Protein AF-0000000078787378 (afdb_homodimer)

Radius of gyration: 21.96 Å; Cα contacts (8 Å, |Δi|>4): 644; chains: 2; bounding box: 44×69×49 Å

Sequence (366 aa):
MNVSLLMKDSSYGDCQKETMLDFILSWTLRRASSAYANEKTILYNYCREILFRLLDIKEYDNIEVCSVETWKQWEHIDLHTNIKLSINGKPEWHAILIENKIYTPTHDDQLKRYRQIFDEAYKDGNFCLHYVLITCHESPSEQLRHDCSENGFICFPILDLFPNDRGKDSESDIFNEFWLREWMNVSLLMKDSSYGDCQKETMLDFILSWTLRRASSAYANEKTILYNYCREILFRLLDIKEYDNIEVCSVETWKQWEHIDLHTNIKLSINGKPEWHAILIENKIYTPTHDDQLKRYRQIFDEAYKDGNFCLHYVLITCHESPSEQLRHDCSENGFICFPILDLFPNDRGKDSESDIFNEFWLREW

Organism: NCBI:txid997887

Solvent-accessible surface area (backbone atoms only — not comparable to full-atom values): 20075 Å² total; per-residue (Å²): 132,66,63,14,58,55,71,36,68,70,41,86,76,72,83,70,49,63,57,51,48,46,37,50,47,47,31,37,44,42,43,31,16,55,89,38,51,83,76,37,58,61,37,22,51,43,21,37,51,35,45,29,58,72,69,71,48,87,87,52,88,78,47,42,35,71,40,50,47,34,25,62,50,57,95,74,34,48,32,37,36,43,36,36,34,32,54,91,85,39,78,45,39,36,33,39,44,38,41,76,32,54,91,51,78,86,59,89,63,45,63,53,52,51,47,51,54,51,50,62,75,47,64,89,54,79,54,50,78,38,42,36,33,38,26,64,37,86,72,68,50,69,64,57,51,49,56,25,55,77,58,64,28,48,75,36,33,49,76,76,51,46,52,91,72,59,84,60,80,44,85,33,54,54,55,39,30,65,69,61,22,52,111,133,67,62,15,58,56,71,36,67,70,41,85,79,73,84,71,49,61,57,50,50,46,36,50,49,46,32,38,45,41,43,30,16,54,89,37,50,82,77,36,57,60,37,24,52,43,21,35,50,36,46,30,57,72,67,71,48,87,87,52,90,79,47,44,34,69,41,49,46,34,25,63,49,58,97,76,35,49,32,36,35,44,34,37,34,32,52,90,83,38,79,45,38,35,32,39,43,36,40,77,33,55,90,52,80,84,60,91,64,46,64,52,52,52,48,51,56,50,50,61,74,46,63,91,54,80,55,51,79,38,42,36,33,38,26,62,37,87,73,68,51,70,65,56,51,48,56,25,55,76,55,63,29,49,76,35,34,49,76,76,52,45,53,90,72,57,83,60,83,42,86,35,53,54,53,39,30,64,68,62,23,51,110

InterPro domains:
  IPR029470 PD-(D/E)XK nuclease superfamily 4 [PF14281] (40-134)

Secondary structure (DSSP, 8-state):
--B-TTT--S--S-TTHHHHHHHHHHHHHHTTSGGGTTT-HHHHHHHHHHHHHHHT-S--TT-EEEEEEEEEEETTEEEEEEEEEEETTEEEEEEEEEEEESSSPPPTTHHHHHHHHHHHHTTTS-EEEEEEEEES-SS--HHHHHHHHHTTPEEEEGGGGS-TTTTS--S-HHHIIIIISB-/--B-TTT--S--S-TTHHHHHHHHHHHHHHTTSGGGTTT-HHHHHHHHHHHHHHHT-S--TT-EEEEEEEEEEETTEEEEEEEEEEETTEEEEEEEEEEEESSSPPPTTHHHHHHHHHHHHTTTS-EEEEEEEEES-SS--HHHHHHHHHHTPEEEEGGGGS-TTTTS--S-HHHIIIIISB-

pLDDT: mean 92.98, std 7.68, range [47.41, 98.81]

Structure (mmCIF, N/CA/C/O backbone):
data_AF-0000000078787378-model_v1
#
loop_
_entity.id
_entity.type
_entity.pdbx_description
1 polymer 'Uncharacterized protein'
#
loop_
_atom_site.group_PDB
_atom_site.id
_atom_site.type_symbol
_atom_site.label_atom_id
_atom_site.label_alt_id
_atom_site.label_comp_id
_atom_site.label_asym_id
_atom_site.label_entity_id
_atom_site.label_seq_id
_atom_site.pdbx_PDB_ins_code
_atom_site.Cartn_x
_atom_site.Cartn_y
_atom_site.Cartn_z
_atom_site.occupancy
_atom_site.B_iso_or_equiv
_atom_site.auth_seq_id
_atom_site.auth_comp_id
_atom_site.auth_asym_id
_atom_site.auth_atom_id
_atom_site.pdbx_PDB_model_num
ATOM 1 N N . MET A 1 1 ? -14.633 8.508 -14.789 1 47.41 1 MET A N 1
ATOM 2 C CA . MET A 1 1 ? -13.406 7.715 -14.836 1 47.41 1 MET A CA 1
ATOM 3 C C . MET A 1 1 ? -12.906 7.41 -13.422 1 47.41 1 MET A C 1
ATOM 5 O O . MET A 1 1 ? -12.836 8.305 -12.578 1 47.41 1 MET A O 1
ATOM 9 N N . ASN A 1 2 ? -13.07 6.121 -12.781 1 79.75 2 ASN A N 1
ATOM 10 C CA . ASN A 1 2 ? -12.914 5.676 -11.406 1 79.75 2 ASN A CA 1
ATOM 11 C C . ASN A 1 2 ? -11.445 5.609 -11 1 79.75 2 ASN A C 1
ATOM 13 O O . ASN A 1 2 ? -10.805 4.562 -11.141 1 79.75 2 ASN A O 1
ATOM 17 N N . VAL A 1 3 ? -10.852 6.852 -10.766 1 88.62 3 VAL A N 1
ATOM 18 C CA . VAL A 1 3 ? -9.438 7.027 -10.438 1 88.62 3 VAL A CA 1
ATOM 19 C C . VAL A 1 3 ? -9.18 6.594 -9 1 88.62 3 VAL A C 1
ATOM 21 O O . VAL A 1 3 ? -9.977 6.895 -8.102 1 88.62 3 VAL A O 1
ATOM 24 N N . SER A 1 4 ? -8.086 5.883 -8.875 1 92.06 4 SER A N 1
ATOM 25 C CA . SER A 1 4 ? -7.711 5.375 -7.559 1 92.06 4 SER A CA 1
ATOM 26 C C . SER A 1 4 ? -7.234 6.5 -6.648 1 92.06 4 SER A C 1
ATOM 28 O O . SER A 1 4 ? -6.379 7.301 -7.031 1 92.06 4 SER A O 1
ATOM 30 N N . LEU A 1 5 ? -7.734 6.555 -5.465 1 93.5 5 LEU A N 1
ATOM 31 C CA . LEU A 1 5 ? -7.258 7.496 -4.457 1 93.5 5 LEU A CA 1
ATOM 32 C C . LEU A 1 5 ? -5.984 6.98 -3.795 1 93.5 5 LEU A C 1
ATOM 34 O O . LEU A 1 5 ? -5.137 7.773 -3.369 1 93.5 5 LEU A O 1
ATOM 38 N N . LEU A 1 6 ? -5.809 5.645 -3.77 1 95.81 6 LEU A N 1
ATOM 39 C CA . LEU A 1 6 ? -4.664 5.027 -3.109 1 95.81 6 LEU A CA 1
ATOM 40 C C . LEU A 1 6 ? -3.406 5.16 -3.963 1 95.81 6 LEU A C 1
ATOM 42 O O . LEU A 1 6 ? -2.342 5.52 -3.455 1 95.81 6 LEU A O 1
ATOM 46 N N . MET A 1 7 ? -3.59 4.984 -5.27 1 93.69 7 MET A N 1
ATOM 47 C CA . MET A 1 7 ? -2.416 4.863 -6.133 1 93.69 7 MET A CA 1
ATOM 48 C C . MET A 1 7 ? -2.105 6.191 -6.812 1 93.69 7 MET A C 1
ATOM 50 O O . MET A 1 7 ? -1.05 6.348 -7.43 1 93.69 7 MET A O 1
ATOM 54 N N . LYS A 1 8 ? -3.068 7.094 -6.762 1 91.94 8 LYS A N 1
ATOM 55 C CA . LYS A 1 8 ? -2.873 8.398 -7.387 1 91.94 8 LYS A CA 1
ATOM 56 C C . LYS A 1 8 ? -3.158 9.531 -6.402 1 91.94 8 LYS A C 1
ATOM 58 O O . LYS A 1 8 ? -4.164 9.5 -5.688 1 91.94 8 LYS A O 1
ATOM 63 N N . ASP A 1 9 ? -2.193 10.406 -6.312 1 92.06 9 ASP A N 1
ATOM 64 C CA . ASP A 1 9 ? -2.371 11.656 -5.582 1 92.06 9 ASP A CA 1
ATOM 65 C C . ASP A 1 9 ? -2.105 12.859 -6.48 1 92.06 9 ASP A C 1
ATOM 67 O O . ASP A 1 9 ? -2.348 12.805 -7.688 1 92.06 9 ASP A O 1
ATOM 71 N N . SER A 1 10 ? -1.685 13.953 -5.953 1 91.75 10 SER A N 1
ATOM 72 C CA . SER A 1 10 ? -1.505 15.156 -6.762 1 91.75 10 SER A CA 1
ATOM 73 C C . SER A 1 10 ? -0.138 15.164 -7.438 1 91.75 10 SER A C 1
ATOM 75 O O . SER A 1 10 ? 0.191 16.109 -8.172 1 91.75 10 SER A O 1
ATOM 77 N N . SER A 1 11 ? 0.658 14.07 -7.129 1 88.12 11 SER A N 1
ATOM 78 C CA . SER A 1 11 ? 1.996 13.984 -7.703 1 88.12 11 SER A CA 1
ATOM 79 C C . SER A 1 11 ? 1.942 13.539 -9.164 1 88.12 11 SER A C 1
ATOM 81 O O . SER A 1 11 ? 0.974 12.914 -9.586 1 88.12 11 SER A O 1
ATOM 83 N N . TYR A 1 12 ? 2.951 14.102 -9.797 1 78.94 12 TYR A N 1
ATOM 84 C CA . TYR A 1 12 ? 3.162 13.602 -11.156 1 78.94 12 TYR A CA 1
ATOM 85 C C . TYR A 1 12 ? 4.164 12.461 -11.164 1 78.94 12 TYR A C 1
ATOM 87 O O . TYR A 1 12 ? 5.066 12.406 -10.32 1 78.94 12 TYR A O 1
ATOM 95 N N . GLY A 1 13 ? 3.816 11.391 -11.797 1 69.88 13 GLY A N 1
ATOM 96 C CA . GLY A 1 13 ? 4.809 10.336 -11.953 1 69.88 13 GLY A CA 1
ATOM 97 C C . GLY A 1 13 ? 4.41 9.039 -11.273 1 69.88 13 GLY A C 1
ATOM 98 O O . GLY A 1 13 ? 3.342 8.953 -10.664 1 69.88 13 GLY A O 1
ATOM 99 N N . ASP A 1 14 ? 5.18 8.141 -11.359 1 62 14 ASP A N 1
ATOM 100 C CA . ASP A 1 14 ? 4.898 6.758 -10.977 1 62 14 ASP A CA 1
ATOM 101 C C . ASP A 1 14 ? 5.871 6.273 -9.906 1 62 14 ASP A C 1
ATOM 103 O O . ASP A 1 14 ? 6.121 5.07 -9.781 1 62 14 ASP A O 1
ATOM 107 N N . CYS A 1 15 ? 6.188 7.176 -8.961 1 66.81 15 CYS A N 1
ATOM 108 C CA . CYS A 1 15 ? 7.262 6.711 -8.086 1 66.81 15 CYS A CA 1
ATOM 109 C C . CYS A 1 15 ? 6.723 5.762 -7.02 1 66.81 15 CYS A C 1
ATOM 111 O O . CYS A 1 15 ? 5.633 5.973 -6.484 1 66.81 15 CYS A O 1
ATOM 113 N N . GLN A 1 16 ? 7.457 4.594 -6.742 1 80.94 16 GLN A N 1
ATOM 114 C CA . GLN A 1 16 ? 7.387 3.646 -5.633 1 80.94 16 GLN A CA 1
ATOM 115 C C . GLN A 1 16 ? 6.188 2.717 -5.777 1 80.94 16 GLN A C 1
ATOM 117 O O . GLN A 1 16 ? 5.746 2.105 -4.805 1 80.94 16 GLN A O 1
ATOM 122 N N . LYS A 1 17 ? 5.621 2.727 -7.023 1 88.38 17 LYS A N 1
ATOM 123 C CA . LYS A 1 17 ? 4.441 1.906 -7.281 1 88.38 17 LYS A CA 1
ATOM 124 C C . LYS A 1 17 ? 4.793 0.422 -7.277 1 88.38 17 LYS A C 1
ATOM 126 O O . LYS A 1 17 ? 3.939 -0.423 -6.996 1 88.38 17 LYS A O 1
ATOM 131 N N . GLU A 1 18 ? 6.082 0.117 -7.547 1 87.38 18 GLU A N 1
ATOM 132 C CA . GLU A 1 18 ? 6.551 -1.266 -7.52 1 87.38 18 GLU A CA 1
ATOM 133 C C . GLU A 1 18 ? 6.398 -1.875 -6.129 1 87.38 18 GLU A C 1
ATOM 135 O O . GLU A 1 18 ? 5.98 -3.025 -5.992 1 87.38 18 GLU A O 1
ATOM 140 N N . THR A 1 19 ? 6.664 -1.058 -5.164 1 90.69 19 THR A N 1
ATOM 141 C CA . THR A 1 19 ? 6.5 -1.521 -3.791 1 90.69 19 THR A CA 1
ATOM 142 C C . THR A 1 19 ? 5.031 -1.795 -3.486 1 90.69 19 THR A C 1
ATOM 144 O O . THR A 1 19 ? 4.695 -2.812 -2.875 1 90.69 19 THR A O 1
ATOM 147 N N . MET A 1 20 ? 4.176 -0.93 -3.949 1 93.31 20 MET A N 1
ATOM 148 C CA . MET A 1 20 ? 2.746 -1.124 -3.732 1 93.31 20 MET A CA 1
ATOM 149 C C . MET A 1 20 ? 2.27 -2.422 -4.375 1 93.31 20 MET A C 1
ATOM 151 O O . MET A 1 20 ? 1.498 -3.172 -3.773 1 93.31 20 MET A O 1
ATOM 155 N N . LEU A 1 21 ? 2.746 -2.643 -5.566 1 93.88 21 LEU A N 1
ATOM 156 C CA . LEU A 1 21 ? 2.373 -3.879 -6.246 1 93.88 21 LEU A CA 1
ATOM 157 C C . LEU A 1 21 ? 2.789 -5.094 -5.426 1 93.88 21 LEU A C 1
ATOM 159 O O . LEU A 1 21 ? 2.014 -6.043 -5.277 1 93.88 21 LEU A O 1
ATOM 163 N N . ASP A 1 22 ? 3.992 -5.062 -4.844 1 94.81 22 ASP A N 1
ATOM 164 C CA . ASP A 1 22 ? 4.484 -6.195 -4.062 1 94.81 22 ASP A CA 1
ATOM 165 C C . ASP A 1 22 ? 3.576 -6.469 -2.865 1 94.81 22 ASP A C 1
ATOM 167 O O . ASP A 1 22 ? 3.189 -7.613 -2.619 1 94.81 22 ASP A O 1
ATOM 171 N N . PHE A 1 23 ? 3.205 -5.406 -2.164 1 95.94 23 PHE A N 1
ATOM 172 C CA . PHE A 1 23 ? 2.373 -5.562 -0.978 1 95.94 23 PHE A CA 1
ATOM 173 C C . PHE A 1 23 ? 0.973 -6.027 -1.355 1 95.94 23 PHE A C 1
ATOM 175 O O . PHE A 1 23 ? 0.438 -6.957 -0.752 1 95.94 23 PHE A O 1
ATOM 182 N N . ILE A 1 24 ? 0.379 -5.422 -2.367 1 96.5 24 ILE A N 1
ATOM 183 C CA . ILE A 1 24 ? -1.011 -5.691 -2.717 1 96.5 24 ILE A CA 1
ATOM 184 C C . ILE A 1 24 ? -1.119 -7.066 -3.373 1 96.5 24 ILE A C 1
ATOM 186 O O . ILE A 1 24 ? -2.082 -7.801 -3.137 1 96.5 24 ILE A O 1
ATOM 190 N N . LEU A 1 25 ? -0.127 -7.348 -4.168 1 97.12 25 LEU A N 1
ATOM 191 C CA . LEU A 1 25 ? -0.138 -8.68 -4.77 1 97.12 25 LEU A CA 1
ATOM 192 C C . LEU A 1 25 ? 0.033 -9.758 -3.703 1 97.12 25 LEU A C 1
ATOM 194 O O . LEU A 1 25 ? -0.644 -10.789 -3.742 1 97.12 25 LEU A O 1
ATOM 198 N N . SER A 1 26 ? 0.976 -9.562 -2.766 1 97.31 26 SER A N 1
ATOM 199 C CA . SER A 1 26 ? 1.131 -10.469 -1.636 1 97.31 26 SER A CA 1
ATOM 200 C C . SER A 1 26 ? -0.19 -10.672 -0.902 1 97.31 26 SER A C 1
ATOM 202 O O . SER A 1 26 ? -0.59 -11.805 -0.633 1 97.31 26 SER A O 1
ATOM 204 N N . TRP A 1 27 ? -0.883 -9.602 -0.61 1 98 27 TRP A N 1
ATOM 205 C CA . TRP A 1 27 ? -2.178 -9.617 0.061 1 98 27 TRP A CA 1
ATOM 206 C C . TRP A 1 27 ? -3.217 -10.359 -0.775 1 98 27 TRP A C 1
ATOM 208 O O . TRP A 1 27 ? -3.934 -11.219 -0.263 1 98 27 TRP A O 1
ATOM 218 N N . THR A 1 28 ? -3.258 -10.117 -2.051 1 98.25 28 THR A N 1
ATOM 219 C CA . THR A 1 28 ? -4.227 -10.672 -2.988 1 98.25 28 THR A CA 1
ATOM 220 C C . THR A 1 28 ? -4.082 -12.195 -3.082 1 98.25 28 THR A C 1
ATOM 222 O O . THR A 1 28 ? -5.066 -12.922 -2.969 1 98.25 28 THR A O 1
ATOM 225 N N . LEU A 1 29 ? -2.852 -12.602 -3.225 1 98.62 29 LEU A N 1
ATOM 226 C CA . LEU A 1 29 ? -2.613 -14.031 -3.385 1 98.62 29 LEU A CA 1
ATOM 227 C C . LEU A 1 29 ? -2.969 -14.789 -2.109 1 98.62 29 LEU A C 1
ATOM 229 O O . LEU A 1 29 ? -3.551 -15.875 -2.168 1 98.62 29 LEU A O 1
ATOM 233 N N . ARG A 1 30 ? -2.693 -14.258 -0.965 1 98.31 30 ARG A N 1
ATOM 234 C CA . ARG A 1 30 ? -3.014 -14.898 0.304 1 98.31 30 ARG A CA 1
ATOM 235 C C . ARG A 1 30 ? -4.52 -14.93 0.539 1 98.31 30 ARG A C 1
ATOM 237 O O . ARG A 1 30 ? -5.043 -15.875 1.127 1 98.31 30 ARG A O 1
ATOM 244 N N . ARG A 1 31 ? -5.219 -13.992 -0.013 1 98.06 31 ARG A N 1
ATOM 245 C CA . ARG A 1 31 ? -6.672 -13.93 0.12 1 98.06 31 ARG A CA 1
ATOM 246 C C . ARG A 1 31 ? -7.352 -14.953 -0.789 1 98.06 31 ARG A C 1
ATOM 248 O O . ARG A 1 31 ? -8.562 -15.172 -0.691 1 98.06 31 ARG A O 1
ATOM 255 N N . ALA A 1 32 ? -6.605 -15.594 -1.617 1 98.44 32 ALA A N 1
ATOM 256 C CA . ALA A 1 32 ? -7.148 -16.625 -2.498 1 98.44 32 ALA A CA 1
ATOM 257 C C . ALA A 1 32 ? -7.328 -17.938 -1.753 1 98.44 32 ALA A C 1
ATOM 259 O O . ALA A 1 32 ? -7.984 -18.859 -2.25 1 98.44 32 ALA A O 1
ATOM 260 N N . SER A 1 33 ? -6.754 -18.031 -0.573 1 98.56 33 SER A N 1
ATOM 261 C CA . SER A 1 33 ? -6.895 -19.234 0.235 1 98.56 33 SER A CA 1
ATOM 262 C C . SER A 1 33 ? -8.352 -19.484 0.602 1 98.56 33 SER A C 1
ATOM 264 O O . SER A 1 33 ? -9.109 -18.547 0.852 1 98.56 33 SER A O 1
ATOM 266 N N . SER A 1 34 ? -8.703 -20.703 0.804 1 98.06 34 SER A N 1
ATOM 267 C CA . SER A 1 34 ? -10.07 -21.094 1.121 1 98.06 34 SER A CA 1
ATOM 268 C C . SER A 1 34 ? -10.477 -20.594 2.506 1 98.06 34 SER A C 1
ATOM 270 O O . SER A 1 34 ? -11.672 -20.516 2.812 1 98.06 34 SER A O 1
ATOM 272 N N . ALA A 1 35 ? -9.516 -20.281 3.303 1 96.88 35 ALA A N 1
ATOM 273 C CA . ALA A 1 35 ? -9.781 -19.703 4.621 1 96.88 35 ALA A CA 1
ATOM 274 C C . ALA A 1 35 ? -10.617 -18.438 4.512 1 96.88 35 ALA A C 1
ATOM 276 O O . ALA A 1 35 ? -11.312 -18.062 5.461 1 96.88 35 ALA A O 1
ATOM 277 N N . TYR A 1 36 ? -10.609 -17.828 3.293 1 96.88 36 TYR A N 1
ATOM 278 C CA . TYR A 1 36 ? -11.297 -16.547 3.131 1 96.88 36 TYR A CA 1
ATOM 279 C C . TYR A 1 36 ? -12.5 -16.688 2.203 1 96.88 36 TYR A C 1
ATOM 281 O O . TYR A 1 36 ? -13.047 -15.688 1.741 1 96.88 36 TYR A O 1
ATOM 289 N N . ALA A 1 37 ? -12.938 -17.859 1.959 1 95.88 37 ALA A N 1
ATOM 290 C CA . ALA A 1 37 ? -13.977 -18.141 0.98 1 95.88 37 ALA A CA 1
ATOM 291 C C . ALA A 1 37 ? -15.32 -17.562 1.417 1 95.88 37 ALA A C 1
ATOM 293 O O . ALA A 1 37 ? -16.125 -17.156 0.58 1 95.88 37 ALA A O 1
ATOM 294 N N . ASN A 1 38 ? -15.508 -17.344 2.736 1 92.94 38 ASN A N 1
ATOM 295 C CA . ASN A 1 38 ? -16.828 -16.953 3.225 1 92.94 38 ASN A CA 1
ATOM 296 C C . ASN A 1 38 ? -16.875 -15.492 3.641 1 92.94 38 ASN A C 1
ATOM 298 O O . ASN A 1 38 ? -17.891 -15.016 4.156 1 92.94 38 ASN A O 1
ATOM 302 N N . GLU A 1 39 ? -15.906 -14.656 3.506 1 89 39 GLU A N 1
ATOM 303 C CA . GLU A 1 39 ? -15.891 -13.258 3.912 1 89 39 GLU A CA 1
ATOM 304 C C . GLU A 1 39 ? -16.516 -12.367 2.85 1 89 39 GLU A C 1
ATOM 306 O O . GLU A 1 39 ? -17.516 -11.695 3.111 1 89 39 GLU A O 1
ATOM 311 N N . LYS A 1 40 ? -16.047 -12.289 1.701 1 94 40 LYS A N 1
ATOM 312 C CA . LYS A 1 40 ? -16.484 -11.523 0.535 1 94 40 LYS A CA 1
ATOM 313 C C . LYS A 1 40 ? -16.344 -12.344 -0.743 1 94 40 LYS A C 1
ATOM 315 O O . LYS A 1 40 ? -15.258 -12.445 -1.31 1 94 40 LYS A O 1
ATOM 320 N N . THR A 1 41 ? -17.422 -12.789 -1.174 1 94.56 41 THR A N 1
ATOM 321 C CA . THR A 1 41 ? -17.422 -13.805 -2.221 1 94.56 41 THR A CA 1
ATOM 322 C C . THR A 1 41 ? -16.797 -13.258 -3.5 1 94.56 41 THR A C 1
ATOM 324 O O . THR A 1 41 ? -15.969 -13.93 -4.133 1 94.56 41 THR A O 1
ATOM 327 N N . ILE A 1 42 ? -17.219 -12.055 -3.895 1 96.06 42 ILE A N 1
ATOM 328 C CA . ILE A 1 42 ? -16.703 -11.461 -5.117 1 96.06 42 ILE A CA 1
ATOM 329 C C . ILE A 1 42 ? -15.188 -11.258 -4.984 1 96.06 42 ILE A C 1
ATOM 331 O O . ILE A 1 42 ? -14.43 -11.602 -5.891 1 96.06 42 ILE A O 1
ATOM 335 N N . LEU A 1 43 ? -14.719 -10.75 -3.854 1 97.19 43 LEU A N 1
ATOM 336 C CA . LEU A 1 43 ? -13.297 -10.555 -3.59 1 97.19 43 LEU A CA 1
ATOM 337 C C . LEU A 1 43 ? -12.547 -11.883 -3.678 1 97.19 43 LEU A C 1
ATOM 339 O O . LEU A 1 43 ? -11.508 -11.969 -4.34 1 97.19 43 LEU A O 1
ATOM 343 N N . TYR A 1 44 ? -13.133 -12.867 -3.039 1 97.38 44 TYR A N 1
ATOM 344 C CA . TYR A 1 44 ? -12.539 -14.195 -3.018 1 97.38 44 TYR A CA 1
ATOM 345 C C . TYR A 1 44 ? -12.336 -14.727 -4.434 1 97.38 44 TYR A C 1
ATOM 347 O O . TYR A 1 44 ? -11.242 -15.18 -4.781 1 97.38 44 TYR A O 1
ATOM 355 N N . ASN A 1 45 ? -13.312 -14.586 -5.215 1 96.5 45 ASN A N 1
ATOM 356 C CA . ASN A 1 45 ? -13.25 -15.094 -6.582 1 96.5 45 ASN A CA 1
ATOM 357 C C . ASN A 1 45 ? -12.25 -14.312 -7.426 1 96.5 45 ASN A C 1
ATOM 359 O O . ASN A 1 45 ? -11.523 -14.891 -8.234 1 96.5 45 ASN A O 1
ATOM 363 N N . TYR A 1 46 ? -12.219 -13 -7.242 1 97.5 46 TYR A N 1
ATOM 364 C CA . TYR A 1 46 ? -11.242 -12.18 -7.945 1 97.5 46 TYR A CA 1
ATOM 365 C C . TYR A 1 46 ? -9.82 -12.594 -7.59 1 97.5 46 TYR A C 1
ATOM 367 O O . TYR A 1 46 ? -8.969 -12.719 -8.469 1 97.5 46 TYR A O 1
ATOM 375 N N . CYS A 1 47 ? -9.578 -12.828 -6.309 1 98.06 47 CYS A N 1
ATOM 376 C CA . CYS A 1 47 ? -8.242 -13.211 -5.848 1 98.06 47 CYS A CA 1
ATOM 377 C C . CYS A 1 47 ? -7.84 -14.57 -6.406 1 98.06 47 CYS A C 1
ATOM 379 O O . CYS A 1 47 ? -6.703 -14.75 -6.844 1 98.06 47 CYS A O 1
ATOM 381 N N . ARG A 1 48 ? -8.758 -15.484 -6.426 1 98.19 48 ARG A N 1
ATOM 382 C CA . ARG A 1 48 ? -8.484 -16.797 -6.992 1 98.19 48 ARG A CA 1
ATOM 383 C C . ARG A 1 48 ? -8.156 -16.703 -8.477 1 98.19 48 ARG A C 1
ATOM 385 O O . ARG A 1 48 ? -7.238 -17.359 -8.961 1 98.19 48 ARG A O 1
ATOM 392 N N . GLU A 1 49 ? -8.898 -15.906 -9.156 1 97.88 49 GLU A N 1
ATOM 393 C CA . GLU A 1 49 ? -8.656 -15.742 -10.586 1 97.88 49 GLU A CA 1
ATOM 394 C C . GLU A 1 49 ? -7.234 -15.258 -10.852 1 97.88 49 GLU A C 1
ATOM 396 O O . GLU A 1 49 ? -6.547 -15.797 -11.727 1 97.88 49 GLU A O 1
ATOM 401 N N . ILE A 1 50 ? -6.797 -14.32 -10.117 1 97.94 50 ILE A N 1
ATOM 402 C CA . ILE A 1 50 ? -5.453 -13.766 -10.289 1 97.94 50 ILE A CA 1
ATOM 403 C C . ILE A 1 50 ? -4.414 -14.836 -9.969 1 97.94 50 ILE A C 1
ATOM 405 O O . ILE A 1 50 ? -3.455 -15.023 -10.719 1 97.94 50 ILE A O 1
ATOM 409 N N . LEU A 1 51 ? -4.605 -15.57 -8.852 1 98.62 51 LEU A N 1
ATOM 410 C CA . LEU A 1 51 ? -3.678 -16.625 -8.469 1 98.62 51 LEU A CA 1
ATOM 411 C C . LEU A 1 51 ? -3.549 -17.672 -9.578 1 98.62 51 LEU A C 1
ATOM 413 O O . LEU A 1 51 ? -2.438 -18.016 -9.977 1 98.62 51 LEU A O 1
ATOM 417 N N . PHE A 1 52 ? -4.629 -18.109 -10.078 1 98.56 52 PHE A N 1
ATOM 418 C CA . PHE A 1 52 ? -4.598 -19.203 -11.031 1 98.56 52 PHE A CA 1
ATOM 419 C C . PHE A 1 52 ? -4.109 -18.734 -12.391 1 98.56 52 PHE A C 1
ATOM 421 O O . PHE A 1 52 ? -3.5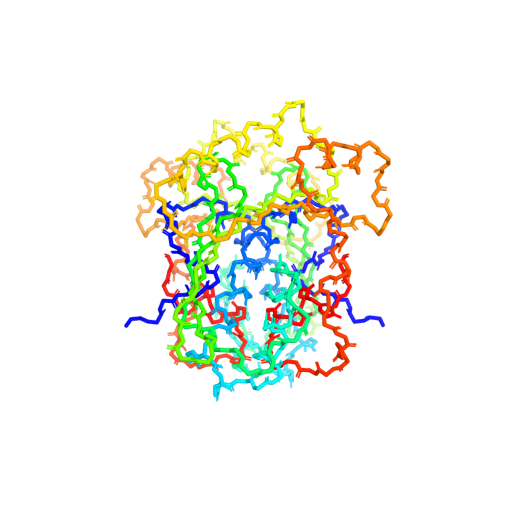47 -19.516 -13.164 1 98.56 52 PHE A O 1
ATOM 428 N N . ARG A 1 53 ? -4.234 -17.422 -12.742 1 97.56 53 ARG A N 1
ATOM 429 C CA . ARG A 1 53 ? -3.564 -16.891 -13.914 1 97.56 53 ARG A CA 1
ATOM 430 C C . ARG A 1 53 ? -2.049 -16.984 -13.773 1 97.56 53 ARG A C 1
ATOM 432 O O . ARG A 1 53 ? -1.355 -17.359 -14.719 1 97.56 53 ARG A O 1
ATOM 439 N N . LEU A 1 54 ? -1.556 -16.656 -12.617 1 98.12 54 LEU A N 1
ATOM 440 C CA . LEU A 1 54 ? -0.117 -16.719 -12.383 1 98.12 54 LEU A CA 1
ATOM 441 C C . LEU A 1 54 ? 0.383 -18.156 -12.422 1 98.12 54 LEU A C 1
ATOM 443 O O . LEU A 1 54 ? 1.522 -18.406 -12.812 1 98.12 54 LEU A O 1
ATOM 447 N N . LEU A 1 55 ? -0.497 -19.078 -12.016 1 98.12 55 LEU A N 1
ATOM 448 C CA . LEU A 1 55 ? -0.141 -20.5 -12.023 1 98.12 55 LEU A CA 1
ATOM 449 C C . LEU A 1 55 ? -0.323 -21.094 -13.406 1 98.12 55 LEU A C 1
ATOM 451 O O . LEU A 1 55 ? 0.081 -22.234 -13.656 1 98.12 55 LEU A O 1
ATOM 455 N N . ASP A 1 56 ? -0.964 -20.375 -14.297 1 96.5 56 ASP A N 1
ATOM 456 C CA . ASP A 1 56 ? -1.285 -20.828 -15.648 1 96.5 56 ASP A CA 1
ATOM 457 C C . ASP A 1 56 ? -2.191 -22.062 -15.609 1 96.5 56 ASP A C 1
ATOM 459 O O . ASP A 1 56 ? -1.941 -23.047 -16.312 1 96.5 56 ASP A O 1
ATOM 463 N N . ILE A 1 57 ? -3.131 -22 -14.703 1 97 57 ILE A N 1
ATOM 464 C CA . ILE A 1 57 ? -4.164 -23.031 -14.602 1 97 57 ILE A CA 1
ATOM 465 C C . ILE A 1 57 ? -5.516 -22.453 -15.008 1 97 57 ILE A C 1
ATOM 467 O O . ILE A 1 57 ? -6.039 -21.547 -14.344 1 97 57 ILE A O 1
ATOM 471 N N . LYS A 1 58 ? -6.148 -22.938 -15.992 1 95.12 58 LYS A N 1
ATOM 472 C CA . LYS A 1 58 ? -7.359 -22.359 -16.578 1 95.12 58 LYS A CA 1
ATOM 473 C C . LYS A 1 58 ? -8.609 -22.938 -15.922 1 95.12 58 LYS A C 1
ATOM 475 O O . LYS A 1 58 ? -9.578 -22.219 -15.664 1 95.12 58 LYS A O 1
ATOM 480 N N . GLU A 1 59 ? -8.688 -24.203 -15.68 1 96.19 59 GLU A N 1
ATOM 481 C CA . GLU A 1 59 ? -9.812 -24.859 -15.023 1 96.19 59 GLU A CA 1
ATOM 482 C C . GLU A 1 59 ? -9.539 -25.078 -13.539 1 96.19 59 GLU A C 1
ATOM 484 O O . GLU A 1 59 ? -8.867 -26.047 -13.164 1 96.19 59 GLU A O 1
ATOM 489 N N . TYR A 1 60 ? -10.016 -24.172 -12.703 1 97.44 60 TYR A N 1
ATOM 490 C CA . TYR A 1 60 ? -9.633 -24.234 -11.297 1 97.44 60 TYR A CA 1
ATOM 491 C C . TYR A 1 60 ? -10.867 -24.219 -10.398 1 97.44 60 TYR A C 1
ATOM 493 O O . TYR A 1 60 ? -10.75 -24.062 -9.18 1 97.44 60 TYR A O 1
ATOM 501 N N . ASP A 1 61 ? -12.07 -24.406 -10.906 1 95.25 61 ASP A N 1
ATOM 502 C CA . ASP A 1 61 ? -13.305 -24.312 -10.141 1 95.25 61 ASP A CA 1
ATOM 503 C C . ASP A 1 61 ? -13.328 -25.328 -9 1 95.25 61 ASP A C 1
ATOM 505 O O . ASP A 1 61 ? -13.836 -25.047 -7.914 1 95.25 61 ASP A O 1
ATOM 509 N N . ASN A 1 62 ? -12.742 -26.438 -9.242 1 95.88 62 ASN A N 1
ATOM 510 C CA . ASN A 1 62 ? -12.812 -27.516 -8.258 1 95.88 62 ASN A CA 1
ATOM 511 C C . ASN A 1 62 ? -11.5 -27.656 -7.488 1 95.88 62 ASN A C 1
ATOM 513 O O . ASN A 1 62 ? -11.273 -28.672 -6.812 1 95.88 62 ASN A O 1
ATOM 517 N N . ILE A 1 63 ? -10.648 -26.719 -7.578 1 98.44 63 ILE A N 1
ATOM 518 C CA . ILE A 1 63 ? -9.359 -26.781 -6.898 1 98.44 63 ILE A CA 1
ATOM 519 C C . ILE A 1 63 ? -9.422 -25.984 -5.598 1 98.44 63 ILE A C 1
ATOM 521 O O . ILE A 1 63 ? -9.883 -24.844 -5.582 1 98.44 63 ILE A O 1
ATOM 525 N N . GLU A 1 64 ? -9.062 -26.578 -4.582 1 98.38 64 GLU A N 1
ATOM 526 C CA . GLU A 1 64 ? -8.977 -25.906 -3.291 1 98.38 64 GLU A CA 1
ATOM 527 C C . GLU A 1 64 ? -7.598 -25.297 -3.076 1 98.38 64 GLU A C 1
ATOM 529 O O . GLU A 1 64 ? -6.582 -25.969 -3.273 1 98.38 64 GLU A O 1
ATOM 534 N N . VAL A 1 65 ? -7.559 -24.031 -2.748 1 98.81 65 VAL A N 1
ATOM 535 C CA . VAL A 1 65 ? -6.316 -23.391 -2.316 1 98.81 65 VAL A CA 1
ATOM 536 C C . VAL A 1 65 ? -6.176 -23.516 -0.8 1 98.81 65 VAL A C 1
ATOM 538 O O . VAL A 1 65 ? -6.766 -22.734 -0.053 1 98.81 65 VAL A O 1
ATOM 541 N N . CYS A 1 66 ? -5.352 -24.391 -0.373 1 98.75 66 CYS A N 1
ATOM 542 C CA . CYS A 1 66 ? -5.27 -24.734 1.042 1 98.75 66 CYS A CA 1
ATOM 543 C C . CYS A 1 66 ? -4.496 -23.688 1.817 1 98.75 66 CYS A C 1
ATOM 545 O O . CYS A 1 66 ? -4.898 -23.297 2.914 1 98.75 66 CYS A O 1
ATOM 547 N N . SER A 1 67 ? -3.418 -23.234 1.266 1 98.56 67 SER A N 1
ATOM 548 C CA . SER A 1 67 ? -2.609 -22.203 1.911 1 98.56 67 SER A CA 1
ATOM 549 C C . SER A 1 67 ? -1.769 -21.438 0.892 1 98.56 67 SER A C 1
ATOM 551 O O . SER A 1 67 ? -1.42 -21.984 -0.161 1 98.56 67 SER A O 1
ATOM 553 N N . VAL A 1 68 ? -1.521 -20.234 1.183 1 98.62 68 VAL A N 1
ATOM 554 C CA . VAL A 1 68 ? -0.625 -19.375 0.422 1 98.62 68 VAL A CA 1
ATOM 555 C C . VAL A 1 68 ? 0.316 -18.641 1.374 1 98.62 68 VAL A C 1
ATOM 557 O O . VAL A 1 68 ? -0.133 -17.953 2.297 1 98.62 68 VAL A O 1
ATOM 560 N N . GLU A 1 69 ? 1.567 -18.812 1.218 1 98.19 69 GLU A N 1
ATOM 561 C CA . GLU A 1 69 ? 2.596 -18.062 1.921 1 98.19 69 GLU A CA 1
ATOM 562 C C . GLU A 1 69 ? 3.383 -17.172 0.959 1 98.19 69 GLU A C 1
ATOM 564 O O . GLU A 1 69 ? 3.697 -17.578 -0.159 1 98.19 69 GLU A O 1
ATOM 569 N N . THR A 1 70 ? 3.598 -15.961 1.337 1 97.5 70 THR A N 1
ATOM 570 C CA . THR A 1 70 ? 4.332 -15.023 0.488 1 97.5 70 THR A CA 1
ATOM 571 C C . THR A 1 70 ? 5.484 -14.391 1.256 1 97.5 70 THR A C 1
ATOM 573 O O . THR A 1 70 ? 5.387 -14.172 2.465 1 97.5 70 THR A O 1
ATOM 576 N N . TRP A 1 71 ? 6.574 -14.141 0.597 1 96.44 71 TRP A N 1
ATOM 577 C CA . TRP A 1 71 ? 7.75 -13.461 1.127 1 96.44 71 TRP A CA 1
ATOM 578 C C . TRP A 1 71 ? 8.172 -12.32 0.209 1 96.44 71 TRP A C 1
ATOM 580 O O . TRP A 1 71 ? 8.398 -12.523 -0.986 1 96.44 71 TRP A O 1
ATOM 590 N N . LYS A 1 72 ? 8.234 -11.156 0.743 1 94.5 72 LYS A N 1
ATOM 591 C CA . LYS A 1 72 ? 8.766 -10.031 -0.017 1 94.5 72 LYS A CA 1
ATOM 592 C C . LYS A 1 72 ? 10.273 -9.906 0.169 1 94.5 72 LYS A C 1
ATOM 594 O O . LYS A 1 72 ? 10.789 -10.094 1.274 1 94.5 72 LYS A O 1
ATOM 599 N N . GLN A 1 73 ? 10.977 -9.695 -0.916 1 92.75 73 GLN A N 1
ATOM 600 C CA . GLN A 1 73 ? 12.391 -9.344 -0.95 1 92.75 73 GLN A CA 1
ATOM 601 C C . GLN A 1 73 ? 13.258 -10.5 -0.476 1 92.75 73 GLN A C 1
ATOM 603 O O . GLN A 1 73 ? 14.344 -10.289 0.067 1 92.75 73 GLN A O 1
ATOM 608 N N . TRP A 1 74 ? 12.758 -11.727 -0.484 1 93.25 74 TRP A N 1
ATOM 609 C CA . TRP A 1 74 ? 13.586 -12.898 -0.216 1 93.25 74 TRP A CA 1
ATOM 610 C C . TRP A 1 74 ? 14.719 -13.008 -1.228 1 93.25 74 TRP A C 1
ATOM 612 O O . TRP A 1 74 ? 14.484 -13.078 -2.436 1 93.25 74 TRP A O 1
ATOM 622 N N . GLU A 1 75 ? 16 -12.891 -0.775 1 93.19 75 GLU A N 1
ATOM 623 C CA . GLU A 1 75 ? 17.172 -12.93 -1.65 1 93.19 75 GLU A CA 1
ATOM 624 C C . GLU A 1 75 ? 17.078 -11.867 -2.742 1 93.19 75 GLU A C 1
ATOM 626 O O . GLU A 1 75 ? 17.469 -12.109 -3.885 1 93.19 75 GLU A O 1
ATOM 631 N N . HIS A 1 76 ? 16.391 -10.773 -2.543 1 91.69 76 HIS A N 1
ATOM 632 C CA . HIS A 1 76 ? 16.25 -9.617 -3.42 1 91.69 76 HIS A CA 1
ATOM 633 C C . HIS A 1 76 ? 15.219 -9.867 -4.508 1 91.69 76 HIS A C 1
ATOM 635 O O . HIS A 1 76 ? 15.078 -9.062 -5.434 1 91.69 76 HIS A O 1
ATOM 641 N N . ILE A 1 77 ? 14.508 -11 -4.352 1 93.69 77 ILE A N 1
ATOM 642 C CA . ILE A 1 77 ? 13.367 -11.273 -5.219 1 93.69 77 ILE A CA 1
ATOM 643 C C . ILE A 1 77 ? 12.133 -10.523 -4.711 1 93.69 77 ILE A C 1
ATOM 645 O O . ILE A 1 77 ? 11.82 -10.562 -3.518 1 93.69 77 ILE A O 1
ATOM 649 N N . ASP A 1 78 ? 11.453 -9.852 -5.613 1 94.06 78 ASP A N 1
ATOM 650 C CA . ASP A 1 78 ? 10.359 -8.977 -5.211 1 94.06 78 ASP A CA 1
ATOM 651 C C . ASP A 1 78 ? 9.305 -9.742 -4.426 1 94.06 78 ASP A C 1
ATOM 653 O O . ASP A 1 78 ? 8.93 -9.344 -3.32 1 94.06 78 ASP A O 1
ATOM 657 N N . LEU A 1 79 ? 8.844 -10.82 -4.957 1 96.56 79 LEU A N 1
ATOM 658 C CA . LEU A 1 79 ? 7.828 -11.633 -4.293 1 96.56 79 LEU A CA 1
ATOM 659 C C . LEU A 1 79 ? 8.031 -13.109 -4.586 1 96.56 79 LEU A C 1
ATOM 661 O O . LEU A 1 79 ? 8.258 -13.5 -5.734 1 96.56 79 LEU A O 1
ATOM 665 N N . HIS A 1 80 ? 8.039 -13.812 -3.539 1 96.38 80 HIS A N 1
ATOM 666 C CA . HIS A 1 80 ? 8.117 -15.273 -3.537 1 96.38 80 HIS A CA 1
ATOM 667 C C . HIS A 1 80 ? 6.895 -15.891 -2.865 1 96.38 80 HIS A C 1
ATOM 669 O O . HIS A 1 80 ? 6.449 -15.414 -1.817 1 96.38 80 HIS A O 1
ATOM 675 N N . THR A 1 81 ? 6.305 -16.938 -3.486 1 98.25 81 THR A N 1
ATOM 676 C CA . THR A 1 81 ? 5.07 -17.484 -2.939 1 98.25 81 THR A CA 1
ATOM 677 C C . THR A 1 81 ? 5.121 -19.016 -2.92 1 98.25 81 THR A C 1
ATOM 679 O O . THR A 1 81 ? 5.605 -19.625 -3.869 1 98.25 81 THR A O 1
ATOM 682 N N . ASN A 1 82 ? 4.66 -19.641 -1.861 1 98.69 82 ASN A N 1
ATOM 683 C CA . ASN A 1 82 ? 4.352 -21.062 -1.781 1 98.69 82 ASN A CA 1
ATOM 684 C C . ASN A 1 82 ? 2.848 -21.297 -1.685 1 98.69 82 ASN A C 1
ATOM 686 O O . ASN A 1 82 ? 2.166 -20.688 -0.865 1 98.69 82 ASN A O 1
ATOM 690 N N . ILE A 1 83 ? 2.391 -22.203 -2.508 1 98.81 83 ILE A N 1
ATOM 691 C CA . ILE A 1 83 ? 0.96 -22.484 -2.57 1 98.81 83 ILE A CA 1
ATOM 692 C C . ILE A 1 83 ? 0.72 -23.984 -2.422 1 98.81 83 ILE A C 1
ATOM 694 O O . ILE A 1 83 ? 1.349 -24.781 -3.109 1 98.81 83 ILE A O 1
ATOM 698 N N . LYS A 1 84 ? -0.107 -24.328 -1.547 1 98.81 84 LYS A N 1
ATOM 699 C CA . LYS A 1 84 ? -0.608 -25.688 -1.444 1 98.81 84 LYS A CA 1
ATOM 700 C C . LYS A 1 84 ? -2.018 -25.797 -2.02 1 98.81 84 LYS A C 1
ATOM 702 O O . LYS A 1 84 ? -2.947 -25.156 -1.528 1 98.81 84 LYS A O 1
ATOM 707 N N . LEU A 1 85 ? -2.139 -26.625 -3.016 1 98.81 85 LEU A N 1
ATOM 708 C CA . LEU A 1 85 ? -3.436 -26.922 -3.611 1 98.81 85 LEU A CA 1
ATOM 709 C C . LEU A 1 85 ? -3.904 -28.312 -3.225 1 98.81 85 LEU A C 1
ATOM 711 O O . LEU A 1 85 ? -3.098 -29.156 -2.816 1 98.81 85 LEU A O 1
ATOM 715 N N . SER A 1 86 ? -5.18 -28.516 -3.264 1 98.62 86 SER A N 1
ATOM 716 C CA . SER A 1 86 ? -5.793 -29.844 -3.254 1 98.62 86 SER A CA 1
ATOM 717 C C . SER A 1 86 ? -6.609 -30.078 -4.52 1 98.62 86 SER A C 1
ATOM 719 O O . SER A 1 86 ? -7.594 -29.375 -4.773 1 98.62 86 SER A O 1
ATOM 721 N N . ILE A 1 87 ? -6.176 -31 -5.309 1 96.69 87 ILE A N 1
ATOM 722 C CA . ILE A 1 87 ? -6.836 -31.359 -6.559 1 96.69 87 ILE A CA 1
ATOM 723 C C . ILE A 1 87 ? -7.359 -32.812 -6.469 1 96.69 87 ILE A C 1
ATOM 725 O O . ILE A 1 87 ? -6.578 -33.75 -6.395 1 96.69 87 ILE A O 1
ATOM 729 N N . ASN A 1 88 ? -8.672 -32.938 -6.473 1 94.81 88 ASN A N 1
ATOM 730 C CA . ASN A 1 88 ? -9.297 -34.25 -6.277 1 94.81 88 ASN A CA 1
ATOM 731 C C . ASN A 1 88 ? -8.766 -34.938 -5.031 1 94.81 88 ASN A C 1
ATOM 733 O O . ASN A 1 88 ? -8.43 -36.125 -5.07 1 94.81 88 ASN A O 1
ATOM 737 N N . GLY A 1 89 ? -8.5 -34.156 -3.988 1 94.31 89 GLY A N 1
ATOM 738 C CA . GLY A 1 89 ? -8.109 -34.688 -2.691 1 94.31 89 GLY A CA 1
ATOM 739 C C . GLY A 1 89 ? -6.621 -34.938 -2.568 1 94.31 89 GLY A C 1
ATOM 740 O O . GLY A 1 89 ? -6.145 -35.375 -1.527 1 94.31 89 GLY A O 1
ATOM 741 N N . LYS A 1 90 ? -5.855 -34.656 -3.6 1 97.25 90 LYS A N 1
ATOM 742 C CA . LYS A 1 90 ? -4.414 -34.875 -3.576 1 97.25 90 LYS A CA 1
ATOM 743 C C . LYS A 1 90 ? -3.668 -33.562 -3.473 1 97.25 90 LYS A C 1
ATOM 745 O O . LYS A 1 90 ? -3.996 -32.594 -4.18 1 97.25 90 LYS A O 1
ATOM 750 N N . PRO A 1 91 ? -2.727 -33.531 -2.588 1 97.81 91 PRO A N 1
ATOM 751 C CA . PRO A 1 91 ? -1.965 -32.281 -2.443 1 97.81 91 PRO A CA 1
ATOM 752 C C . PRO A 1 91 ? -1.019 -32.031 -3.615 1 97.81 91 PRO A C 1
ATOM 754 O O . PRO A 1 91 ? -0.438 -32.969 -4.16 1 97.81 91 PRO A O 1
ATOM 757 N N . GLU A 1 92 ? -0.973 -30.828 -4.039 1 98.06 92 GLU A N 1
ATOM 758 C CA . GLU A 1 92 ? -0.01 -30.344 -5.023 1 98.06 92 GLU A CA 1
ATOM 759 C C . GLU A 1 92 ? 0.636 -29.031 -4.566 1 98.06 92 GLU A C 1
ATOM 761 O O . GLU A 1 92 ? -0.038 -28.156 -4.016 1 98.06 92 GLU A O 1
ATOM 766 N N . TRP A 1 93 ? 1.979 -28.906 -4.738 1 98.62 93 TRP A N 1
ATOM 767 C CA . TRP A 1 93 ? 2.717 -27.75 -4.242 1 98.62 93 TRP A CA 1
ATOM 768 C C . TRP A 1 93 ? 3.271 -26.922 -5.398 1 98.62 93 TRP A C 1
ATOM 770 O O . TRP A 1 93 ? 3.834 -27.469 -6.348 1 98.62 93 TRP A O 1
ATOM 780 N N . HIS A 1 94 ? 3.025 -25.641 -5.312 1 98.81 94 HIS A N 1
ATOM 781 C CA . HIS A 1 94 ? 3.523 -24.688 -6.301 1 98.81 94 HIS A CA 1
ATOM 782 C C . HIS A 1 94 ? 4.352 -23.594 -5.645 1 98.81 94 HIS A C 1
ATOM 784 O O . HIS A 1 94 ? 4.09 -23.203 -4.5 1 98.81 94 HIS A O 1
ATOM 790 N N . ALA A 1 95 ? 5.352 -23.125 -6.293 1 98.75 95 ALA A N 1
ATOM 791 C CA . ALA A 1 95 ? 6.125 -21.953 -5.898 1 98.75 95 ALA A CA 1
ATOM 792 C C . ALA A 1 95 ? 6.25 -20.969 -7.059 1 98.75 95 ALA A C 1
ATOM 794 O O . ALA A 1 95 ? 6.469 -21.375 -8.203 1 98.75 95 ALA A O 1
ATOM 795 N N . ILE A 1 96 ? 6.035 -19.703 -6.773 1 98.75 96 ILE A N 1
ATOM 796 C CA . ILE A 1 96 ? 6.109 -18.672 -7.809 1 98.75 96 ILE A CA 1
ATOM 797 C C . ILE A 1 96 ? 7.207 -17.672 -7.465 1 98.75 96 ILE A C 1
ATOM 799 O O . ILE A 1 96 ? 7.258 -17.156 -6.348 1 98.75 96 ILE A O 1
ATOM 803 N N . LEU A 1 97 ? 8.125 -17.438 -8.344 1 98.69 97 LEU A N 1
ATOM 804 C CA . LEU A 1 97 ? 9.016 -16.297 -8.328 1 98.69 97 LEU A CA 1
ATOM 805 C C . LEU A 1 97 ? 8.43 -15.141 -9.141 1 98.69 97 LEU A C 1
ATOM 807 O O . LEU A 1 97 ? 8.141 -15.289 -10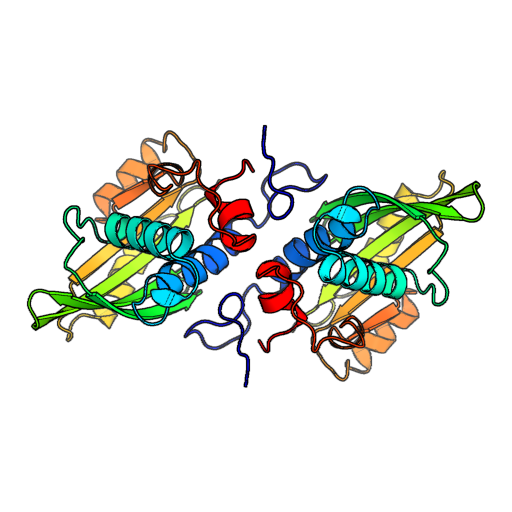.328 1 98.69 97 LEU A O 1
ATOM 811 N N . ILE A 1 98 ? 8.211 -14.016 -8.508 1 97.56 98 ILE A N 1
ATOM 812 C CA . ILE A 1 98 ? 7.59 -12.883 -9.18 1 97.56 98 ILE A CA 1
ATOM 813 C C . ILE A 1 98 ? 8.531 -11.68 -9.148 1 97.56 98 ILE A C 1
ATOM 815 O O . ILE A 1 98 ? 8.969 -11.242 -8.078 1 97.56 98 ILE A O 1
ATOM 819 N N . GLU A 1 99 ? 8.875 -11.242 -10.344 1 95.88 99 GLU A N 1
ATOM 820 C CA . GLU A 1 99 ? 9.625 -10.008 -10.539 1 95.88 99 GLU A CA 1
ATOM 821 C C . GLU A 1 99 ? 8.742 -8.906 -11.117 1 95.88 99 GLU A C 1
ATOM 823 O O . GLU A 1 99 ? 7.938 -9.164 -12.016 1 95.88 99 GLU A O 1
ATOM 828 N N . ASN A 1 100 ? 8.836 -7.746 -10.516 1 91.94 100 ASN A N 1
ATOM 829 C CA . ASN A 1 100 ? 8.023 -6.621 -10.961 1 91.94 100 ASN A CA 1
ATOM 830 C C . ASN A 1 100 ? 8.867 -5.543 -11.625 1 91.94 100 ASN A C 1
ATOM 832 O O . ASN A 1 100 ? 9.914 -5.152 -11.102 1 91.94 100 ASN A O 1
ATOM 836 N N . LYS A 1 101 ? 8.438 -5.164 -12.805 1 86.25 101 LYS A N 1
ATOM 837 C CA . LYS A 1 101 ? 9.047 -4.051 -13.531 1 86.25 101 LYS A CA 1
ATOM 838 C C . LYS A 1 101 ? 7.984 -3.076 -14.031 1 86.25 101 LYS A C 1
ATOM 840 O O . LYS A 1 101 ? 7.531 -3.174 -15.172 1 86.25 101 LYS A O 1
ATOM 845 N N . ILE A 1 102 ? 7.5 -2.266 -13.25 1 77.56 102 ILE A N 1
ATOM 846 C CA . ILE A 1 102 ? 6.453 -1.325 -13.633 1 77.56 102 ILE A CA 1
ATOM 847 C C . ILE A 1 102 ? 6.965 -0.422 -14.758 1 77.56 102 ILE A C 1
ATOM 849 O O . ILE A 1 102 ? 6.484 -0.497 -15.891 1 77.56 102 ILE A O 1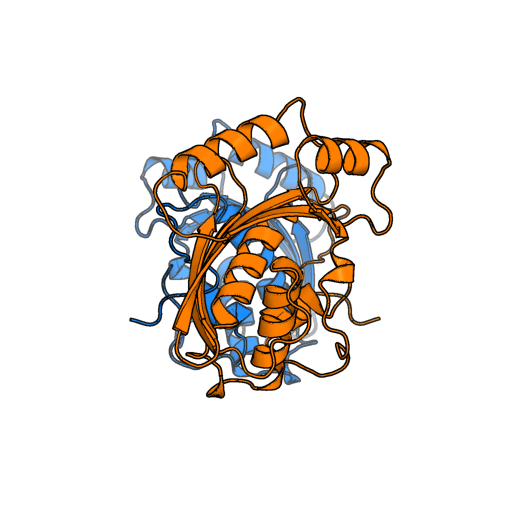
ATOM 853 N N . TYR A 1 103 ? 8.141 0.434 -14.453 1 68.19 103 TYR A N 1
ATOM 854 C CA . TYR A 1 103 ? 8.539 1.354 -15.516 1 68.19 103 TYR A CA 1
ATOM 855 C C . TYR A 1 103 ? 10.031 1.238 -15.805 1 68.19 103 TYR A C 1
ATOM 857 O O . TYR A 1 103 ? 10.586 2.027 -16.578 1 68.19 103 TYR A O 1
ATOM 865 N N . THR A 1 104 ? 10.57 0.241 -15.195 1 67.38 104 THR A N 1
ATOM 866 C CA . THR A 1 104 ? 12.016 0.141 -15.359 1 67.38 104 THR A CA 1
ATOM 867 C C . THR A 1 104 ? 12.383 -1.106 -16.156 1 67.38 104 THR A C 1
ATOM 869 O O . THR A 1 104 ? 11.641 -2.092 -16.156 1 67.38 104 THR A O 1
ATOM 872 N N . PRO A 1 105 ? 13.422 -0.967 -16.891 1 70 105 PRO A N 1
ATOM 873 C CA . PRO A 1 105 ? 13.898 -2.154 -17.594 1 70 105 PRO A CA 1
ATOM 874 C C . PRO A 1 105 ? 14.578 -3.162 -16.672 1 70 105 PRO A C 1
ATOM 876 O O . PRO A 1 105 ? 14.812 -2.865 -15.5 1 70 105 PRO A O 1
ATOM 879 N N . THR A 1 106 ? 14.742 -4.352 -17.188 1 75.38 106 THR A N 1
ATOM 880 C CA . THR A 1 106 ? 15.516 -5.352 -16.469 1 75.38 106 THR A CA 1
ATOM 881 C C . THR A 1 106 ? 17 -5.004 -16.5 1 75.38 106 THR A C 1
ATOM 883 O O . THR A 1 106 ? 17.469 -4.297 -17.391 1 75.38 106 THR A O 1
ATOM 886 N N . HIS A 1 107 ? 17.625 -5.324 -15.336 1 78 107 HIS A N 1
ATOM 887 C CA . HIS A 1 107 ? 19.078 -5.203 -15.32 1 78 107 HIS A CA 1
ATOM 888 C C . HIS A 1 107 ? 19.734 -6.457 -15.875 1 78 107 HIS A C 1
ATOM 890 O O . HIS A 1 107 ? 19.125 -7.527 -15.898 1 78 107 HIS A O 1
ATOM 896 N N . ASP A 1 108 ? 20.984 -6.289 -16.234 1 79.19 108 ASP A N 1
ATOM 897 C CA . ASP A 1 108 ? 21.688 -7.402 -16.875 1 79.19 108 ASP A CA 1
ATOM 898 C C . ASP A 1 108 ? 21.75 -8.617 -15.953 1 79.19 108 ASP A C 1
ATOM 900 O O . ASP A 1 108 ? 22.125 -8.492 -14.789 1 79.19 108 ASP A O 1
ATOM 904 N N . ASP A 1 109 ? 21.344 -9.734 -16.438 1 91.19 109 ASP A N 1
ATOM 905 C CA . ASP A 1 109 ? 21.453 -11.078 -15.891 1 91.19 109 ASP A CA 1
ATOM 906 C C . ASP A 1 109 ? 20.578 -11.234 -14.648 1 91.19 109 ASP A C 1
ATOM 908 O O . ASP A 1 109 ? 20.703 -12.219 -13.914 1 91.19 109 ASP A O 1
ATOM 912 N N . GLN A 1 110 ? 19.75 -10.266 -14.352 1 93.19 110 GLN A N 1
ATOM 913 C CA . GLN A 1 110 ? 18.938 -10.289 -13.141 1 93.19 110 GLN A CA 1
ATOM 914 C C . GLN A 1 110 ? 18.031 -11.516 -13.117 1 93.19 110 GLN A C 1
ATOM 916 O O . GLN A 1 110 ? 18.016 -12.266 -12.141 1 93.19 110 GLN A O 1
ATOM 921 N N . LEU A 1 111 ? 17.344 -11.742 -14.164 1 96.06 111 LEU A N 1
ATOM 922 C CA . LEU A 1 111 ? 16.406 -12.844 -14.227 1 96.06 111 LEU A CA 1
ATOM 923 C C . LEU A 1 111 ? 17.125 -14.188 -14.156 1 96.06 111 LEU A C 1
ATOM 925 O O . LEU A 1 111 ? 16.641 -15.125 -13.516 1 96.06 111 LEU A O 1
ATOM 929 N N . LYS A 1 112 ? 18.281 -14.203 -14.781 1 96.81 112 LYS A N 1
ATOM 930 C CA . LYS A 1 112 ? 19.094 -15.414 -14.734 1 96.81 112 LYS A CA 1
ATOM 931 C C . LYS A 1 112 ? 19.5 -15.742 -13.305 1 96.81 112 LYS A C 1
ATOM 933 O O . LYS A 1 112 ? 19.359 -16.891 -12.852 1 96.81 112 LYS A O 1
ATOM 938 N N . ARG A 1 113 ? 19.984 -14.758 -12.602 1 97 113 ARG A N 1
ATOM 939 C CA . ARG A 1 113 ? 20.406 -14.922 -11.219 1 97 113 ARG A CA 1
ATOM 940 C C . ARG A 1 113 ? 19.25 -15.359 -10.328 1 97 113 ARG A C 1
ATOM 942 O O . ARG A 1 113 ? 19.406 -16.281 -9.531 1 97 113 ARG A O 1
ATOM 949 N N . TYR A 1 114 ? 18.125 -14.773 -10.484 1 97.19 114 TYR A N 1
ATOM 950 C CA . TYR A 1 114 ? 16.969 -15.086 -9.656 1 97.19 114 TYR A CA 1
ATOM 951 C C . TYR A 1 114 ? 16.469 -16.5 -9.922 1 97.19 114 TYR A C 1
ATOM 953 O O . TYR A 1 114 ? 16.094 -17.219 -8.992 1 97.19 114 TYR A O 1
ATOM 961 N N . ARG A 1 115 ? 16.453 -16.859 -11.148 1 97.5 115 ARG A N 1
ATOM 962 C CA . ARG A 1 115 ? 16.031 -18.219 -11.484 1 97.5 115 ARG A CA 1
ATOM 963 C C . ARG A 1 115 ? 16.953 -19.25 -10.828 1 97.5 115 ARG A C 1
ATOM 965 O O . ARG A 1 115 ? 16.5 -20.234 -10.258 1 97.5 115 ARG A O 1
ATOM 972 N N . GLN A 1 116 ? 18.25 -18.953 -10.852 1 97.88 116 GLN A N 1
ATOM 973 C CA . GLN A 1 116 ? 19.219 -19.875 -10.258 1 97.88 116 GLN A CA 1
ATOM 974 C C . GLN A 1 116 ? 19 -20 -8.758 1 97.88 116 GLN A C 1
ATOM 976 O O . GLN A 1 116 ? 19.016 -21.109 -8.219 1 97.88 116 GLN A O 1
ATOM 981 N N . ILE A 1 117 ? 18.828 -18.906 -8.109 1 97.94 117 ILE A N 1
ATOM 982 C CA . ILE A 1 117 ? 18.562 -18.891 -6.672 1 97.94 117 ILE A CA 1
ATOM 983 C C . ILE A 1 117 ? 17.312 -19.719 -6.363 1 97.94 117 ILE A C 1
ATOM 985 O O . ILE A 1 117 ? 17.328 -20.562 -5.457 1 97.94 117 ILE A O 1
ATOM 989 N N . PHE A 1 118 ? 16.328 -19.5 -7.148 1 98.06 118 PHE A N 1
ATOM 990 C CA . PHE A 1 118 ? 15.039 -20.141 -6.941 1 98.06 118 PHE A CA 1
ATOM 991 C C . PHE A 1 118 ? 15.125 -21.641 -7.223 1 98.06 118 PHE A C 1
ATOM 993 O O . PHE A 1 118 ? 14.656 -22.453 -6.426 1 98.06 118 PHE A O 1
ATOM 1000 N N . ASP A 1 119 ? 15.742 -22.031 -8.273 1 98.19 119 ASP A N 1
ATOM 1001 C CA . ASP A 1 119 ? 15.938 -23.438 -8.625 1 98.19 119 ASP A CA 1
ATOM 1002 C C . ASP A 1 119 ? 16.688 -24.172 -7.52 1 98.19 119 ASP A C 1
ATOM 1004 O O . ASP A 1 119 ? 16.312 -25.297 -7.148 1 98.19 119 ASP A O 1
ATOM 1008 N N . GLU A 1 120 ? 17.688 -23.516 -7.059 1 98.19 120 GLU A N 1
ATOM 1009 C CA . GLU A 1 120 ? 18.484 -24.141 -6.016 1 98.19 120 GLU A CA 1
ATOM 1010 C C . GLU A 1 120 ? 17.688 -24.328 -4.734 1 98.19 120 GLU A C 1
ATOM 1012 O O . GLU A 1 120 ? 17.766 -25.391 -4.098 1 98.19 120 GLU A O 1
ATOM 1017 N N . ALA A 1 121 ? 16.906 -23.359 -4.367 1 97.44 121 ALA A N 1
ATOM 1018 C CA . ALA A 1 121 ? 16.125 -23.391 -3.131 1 97.44 121 ALA A CA 1
ATOM 1019 C C . ALA A 1 121 ? 15.094 -24.516 -3.166 1 97.44 121 ALA A C 1
ATOM 1021 O O . ALA A 1 121 ? 14.758 -25.094 -2.129 1 97.44 121 ALA A O 1
ATOM 1022 N N . TYR A 1 122 ? 14.602 -24.891 -4.371 1 97.94 122 TYR A N 1
ATOM 1023 C CA . TYR A 1 122 ? 13.5 -25.828 -4.465 1 97.94 122 TYR A CA 1
ATOM 1024 C C . TYR A 1 122 ? 13.953 -27.141 -5.094 1 97.94 122 TYR A C 1
ATOM 1026 O O . TYR A 1 122 ? 13.125 -28 -5.418 1 97.94 122 TYR A O 1
ATOM 1034 N N . LYS A 1 123 ? 15.25 -27.312 -5.203 1 97.06 123 LYS A N 1
ATOM 1035 C CA . LYS A 1 123 ? 15.812 -28.438 -5.949 1 97.06 123 LYS A CA 1
ATOM 1036 C C . LYS A 1 123 ? 15.414 -29.766 -5.316 1 97.06 123 LYS A C 1
ATOM 1038 O O . LYS A 1 123 ? 15.211 -30.766 -6.02 1 97.06 123 LYS A O 1
ATOM 1043 N N . ASP A 1 124 ? 15.227 -29.812 -4.02 1 95.88 124 ASP A N 1
ATOM 1044 C CA . ASP A 1 124 ? 14.992 -31.078 -3.328 1 95.88 124 ASP A CA 1
ATOM 1045 C C . ASP A 1 124 ? 13.508 -31.234 -2.99 1 95.88 124 ASP A C 1
ATOM 1047 O O . ASP A 1 124 ? 13.125 -32.188 -2.318 1 95.88 124 ASP A O 1
ATOM 1051 N N . GLY A 1 125 ? 12.672 -30.297 -3.455 1 94.06 125 GLY A N 1
ATOM 1052 C CA . GLY A 1 125 ? 11.258 -30.344 -3.133 1 94.06 125 GLY A CA 1
ATOM 1053 C C . GLY A 1 125 ? 10.398 -30.797 -4.297 1 94.06 125 GLY A C 1
ATOM 1054 O O . GLY A 1 125 ? 10.906 -31.047 -5.391 1 94.06 125 GLY A O 1
ATOM 1055 N N . ASN A 1 126 ? 9.148 -31.047 -4.004 1 95.94 126 ASN A N 1
ATOM 1056 C CA . ASN A 1 126 ? 8.156 -31.438 -5.004 1 95.94 126 ASN A CA 1
ATOM 1057 C C . ASN A 1 126 ? 7.23 -30.281 -5.352 1 95.94 126 ASN A C 1
ATOM 1059 O O . ASN A 1 126 ? 6.02 -30.359 -5.16 1 95.94 126 ASN A O 1
ATOM 1063 N N . PHE A 1 127 ? 7.84 -29.203 -5.789 1 98.25 127 PHE A N 1
ATOM 1064 C CA . PHE A 1 127 ? 7.082 -28 -6.148 1 98.25 127 PHE A CA 1
ATOM 1065 C C . PHE A 1 127 ? 7.051 -27.812 -7.66 1 98.25 127 PHE A C 1
ATOM 1067 O O . PHE A 1 127 ? 8.055 -28.031 -8.336 1 98.25 127 PHE A O 1
ATOM 1074 N N . CYS A 1 128 ? 5.906 -27.516 -8.164 1 98.19 128 CYS A N 1
ATOM 1075 C CA . CYS A 1 128 ? 5.832 -26.922 -9.5 1 98.19 128 CYS A CA 1
ATOM 1076 C C . CYS A 1 128 ? 6.281 -25.469 -9.477 1 98.19 128 CYS A C 1
ATOM 1078 O O . CYS A 1 128 ? 5.668 -24.641 -8.812 1 98.19 128 CYS A O 1
ATOM 1080 N N . LEU A 1 129 ? 7.355 -25.172 -10.219 1 98.62 129 LEU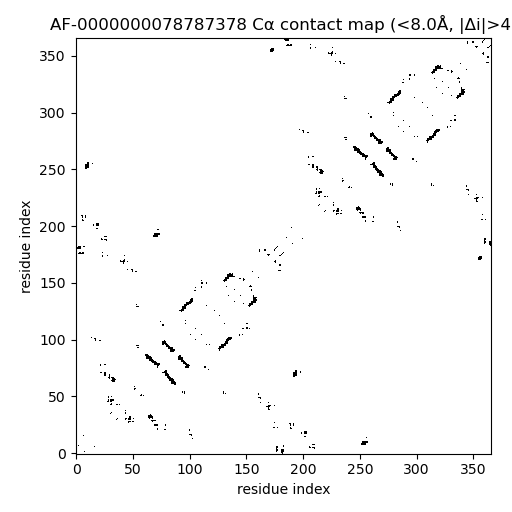 A N 1
ATOM 1081 C CA . LEU A 1 129 ? 7.945 -23.828 -10.148 1 98.62 129 LEU A CA 1
ATOM 1082 C C . LEU A 1 129 ? 7.402 -22.938 -11.266 1 98.62 129 LEU A C 1
ATOM 1084 O O . LEU A 1 129 ? 7.242 -23.391 -12.398 1 98.62 129 LEU A O 1
ATOM 1088 N N . HIS A 1 130 ? 7.047 -21.75 -10.922 1 98.62 130 HIS A N 1
ATOM 1089 C CA . HIS A 1 130 ? 6.57 -20.734 -11.859 1 98.62 130 HIS A CA 1
ATOM 1090 C C . HIS A 1 130 ? 7.43 -19.484 -11.789 1 98.62 130 HIS A C 1
ATOM 1092 O O . HIS A 1 130 ? 7.824 -19.047 -10.703 1 98.62 130 HIS A O 1
ATOM 1098 N N . TYR A 1 131 ? 7.809 -18.969 -12.914 1 98.56 131 TYR A N 1
ATOM 1099 C CA . TYR A 1 131 ? 8.625 -17.781 -13.047 1 98.56 131 TYR A CA 1
ATOM 1100 C C . TYR A 1 131 ? 7.871 -16.688 -13.805 1 98.56 131 TYR A C 1
ATOM 1102 O O . TYR A 1 131 ? 7.555 -16.844 -14.984 1 98.56 131 TYR A O 1
ATOM 1110 N N . VAL A 1 132 ? 7.676 -15.555 -13.086 1 97.38 132 VAL A N 1
ATOM 1111 C CA . VAL A 1 132 ? 6.777 -14.555 -13.648 1 97.38 132 VAL A CA 1
ATOM 1112 C C . VAL A 1 132 ? 7.41 -13.172 -13.523 1 97.38 132 VAL A C 1
ATOM 1114 O O . VAL A 1 132 ? 8.008 -12.844 -12.5 1 97.38 132 VAL A O 1
ATOM 1117 N N . LEU A 1 133 ? 7.336 -12.438 -14.57 1 96.31 133 LEU A N 1
ATOM 1118 C CA . LEU A 1 133 ? 7.629 -11.008 -14.531 1 96.31 133 LEU A CA 1
ATOM 1119 C C . LEU A 1 133 ? 6.383 -10.188 -14.852 1 96.31 133 LEU A C 1
ATOM 1121 O O . LEU A 1 133 ? 5.719 -10.43 -15.867 1 96.31 133 LEU A O 1
ATOM 1125 N N . ILE A 1 134 ? 6.047 -9.266 -14 1 95.06 134 ILE A N 1
ATOM 1126 C CA . ILE A 1 134 ? 4.883 -8.406 -14.195 1 95.06 134 ILE A CA 1
ATOM 1127 C C . ILE A 1 134 ? 5.34 -7.016 -14.625 1 95.06 134 ILE A C 1
ATOM 1129 O O . ILE A 1 134 ? 6.234 -6.434 -14.008 1 95.06 134 ILE A O 1
ATOM 1133 N N . THR A 1 135 ? 4.762 -6.543 -15.695 1 91.31 135 THR A N 1
ATOM 1134 C CA . THR A 1 135 ? 5.059 -5.191 -16.172 1 91.31 135 THR A CA 1
ATOM 1135 C C . THR A 1 135 ? 3.781 -4.363 -16.266 1 91.31 135 THR A C 1
ATOM 1137 O O . THR A 1 135 ? 2.695 -4.906 -16.469 1 91.31 135 THR A O 1
ATOM 1140 N N . CYS A 1 136 ? 3.854 -3.064 -16.078 1 83.44 136 CYS A N 1
ATOM 1141 C CA . CYS A 1 136 ? 2.697 -2.182 -16.188 1 83.44 136 CYS A CA 1
ATOM 1142 C C . CYS A 1 136 ? 2.525 -1.679 -17.609 1 83.44 136 CYS A C 1
ATOM 1144 O O . CYS A 1 136 ? 1.557 -0.979 -17.922 1 83.44 136 CYS A O 1
ATOM 1146 N N . HIS A 1 137 ? 3.396 -2.086 -18.422 1 80.56 137 HIS A N 1
ATOM 1147 C CA . HIS A 1 137 ? 3.25 -1.764 -19.844 1 80.56 137 HIS A CA 1
ATOM 1148 C C . HIS A 1 137 ? 2.277 -2.717 -20.516 1 80.56 137 HIS A C 1
ATOM 1150 O O . HIS A 1 137 ? 2.424 -3.938 -20.422 1 80.56 137 HIS A O 1
ATOM 1156 N N . GLU A 1 138 ? 1.325 -2.133 -21.203 1 81.94 138 GLU A N 1
ATOM 1157 C CA . GLU A 1 138 ? 0.372 -2.961 -21.938 1 81.94 138 GLU A CA 1
ATOM 1158 C C . GLU A 1 138 ? 1.066 -3.764 -23.031 1 81.94 138 GLU A C 1
ATOM 1160 O O . GLU A 1 138 ? 0.704 -4.914 -23.281 1 81.94 138 GLU A O 1
ATOM 1165 N N . SER A 1 139 ? 2.045 -3.137 -23.641 1 84.69 139 SER A N 1
ATOM 1166 C CA . SER A 1 139 ? 2.863 -3.77 -24.672 1 84.69 139 SER A CA 1
ATOM 1167 C C . SER A 1 139 ? 4.332 -3.812 -24.266 1 84.69 139 SER A C 1
ATOM 1169 O O . SER A 1 139 ? 5.086 -2.877 -24.531 1 84.69 139 SER A O 1
ATOM 1171 N N . PRO A 1 140 ? 4.668 -4.898 -23.578 1 85.75 140 PRO A N 1
ATOM 1172 C CA . PRO A 1 140 ? 6.074 -4.992 -23.172 1 85.75 140 PRO A CA 1
ATOM 1173 C C . PRO A 1 140 ? 7.043 -4.848 -24.344 1 85.75 140 PRO A C 1
ATOM 1175 O O . PRO A 1 140 ? 6.719 -5.234 -25.469 1 85.75 140 PRO A O 1
ATOM 1178 N N . SER A 1 141 ? 8.164 -4.316 -24.047 1 86.5 141 SER A N 1
ATOM 1179 C CA . SER A 1 141 ? 9.188 -4.145 -25.062 1 86.5 141 SER A CA 1
ATOM 1180 C C . SER A 1 141 ? 9.695 -5.492 -25.562 1 86.5 141 SER A C 1
ATOM 1182 O O . SER A 1 141 ? 9.602 -6.5 -24.859 1 86.5 141 SER A O 1
ATOM 1184 N N . GLU A 1 142 ? 10.203 -5.461 -26.75 1 88.44 142 GLU A N 1
ATOM 1185 C CA . GLU A 1 142 ? 10.805 -6.664 -27.312 1 88.44 142 GLU A CA 1
ATOM 1186 C C . GLU A 1 142 ? 11.945 -7.172 -26.438 1 88.44 142 GLU A C 1
ATOM 1188 O O . GLU A 1 142 ? 12.109 -8.383 -26.25 1 88.44 142 GLU A O 1
ATOM 1193 N N . GLN A 1 143 ? 12.641 -6.246 -25.953 1 88.25 143 GLN A N 1
ATOM 1194 C CA . GLN A 1 143 ? 13.766 -6.609 -25.109 1 88.25 143 GLN A CA 1
ATOM 1195 C C . GLN A 1 143 ? 13.297 -7.34 -23.844 1 88.25 143 GLN A C 1
ATOM 1197 O O . GLN A 1 143 ? 13.891 -8.352 -23.453 1 88.25 143 GLN A O 1
ATOM 1202 N N . LEU A 1 144 ? 12.305 -6.828 -23.266 1 90.38 144 LEU A N 1
ATOM 1203 C CA . LEU A 1 144 ? 11.773 -7.449 -22.047 1 90.38 144 LEU A CA 1
ATOM 1204 C C . LEU A 1 144 ? 11.242 -8.852 -22.344 1 90.38 144 LEU A C 1
ATOM 1206 O O . LEU A 1 144 ? 11.492 -9.789 -21.578 1 90.38 144 LEU A O 1
ATOM 1210 N N . ARG A 1 145 ? 10.57 -9.016 -23.422 1 91.31 145 ARG A N 1
ATOM 1211 C CA . ARG A 1 145 ? 10.039 -10.32 -23.828 1 91.31 145 ARG A CA 1
ATOM 1212 C C . ARG A 1 145 ? 11.172 -11.312 -24.094 1 91.31 145 ARG A C 1
ATOM 1214 O O . ARG A 1 145 ? 11.07 -12.484 -23.703 1 91.31 145 ARG A O 1
ATOM 1221 N N . HIS A 1 146 ? 12.102 -10.758 -24.766 1 92.88 146 HIS A N 1
ATOM 1222 C CA . HIS A 1 146 ? 13.258 -11.602 -25.062 1 92.88 146 HIS A CA 1
ATOM 1223 C C . HIS A 1 146 ? 13.953 -12.047 -23.781 1 92.88 146 HIS A C 1
ATOM 1225 O O . HIS A 1 146 ? 14.281 -13.227 -23.609 1 92.88 146 HIS A O 1
ATOM 1231 N N . ASP A 1 147 ? 14.195 -11.094 -22.875 1 92.81 147 ASP A N 1
ATOM 1232 C CA . ASP A 1 147 ? 14.836 -11.406 -21.609 1 92.81 147 ASP A CA 1
ATOM 1233 C C . ASP A 1 147 ? 14.039 -12.461 -20.828 1 92.81 147 ASP A C 1
ATOM 1235 O O . ASP A 1 147 ? 14.617 -13.398 -20.281 1 92.81 147 ASP A O 1
ATOM 1239 N N . CYS A 1 148 ? 12.75 -12.32 -20.766 1 94.94 148 CYS A N 1
ATOM 1240 C CA . CYS A 1 148 ? 11.883 -13.281 -20.094 1 94.94 148 CYS A CA 1
ATOM 1241 C C . CYS A 1 148 ? 11.969 -14.656 -20.75 1 94.94 148 CYS A C 1
ATOM 1243 O O . CYS A 1 148 ? 12.195 -15.656 -20.062 1 94.94 148 CYS A O 1
ATOM 1245 N N . SER A 1 149 ? 11.852 -14.656 -22.047 1 95.44 149 SER A N 1
ATOM 1246 C CA . SER A 1 149 ? 11.875 -15.914 -22.797 1 95.44 149 SER A CA 1
ATOM 1247 C C . SER A 1 149 ? 13.203 -16.641 -22.594 1 95.44 149 SER A C 1
ATOM 1249 O O . SER A 1 149 ? 13.219 -17.844 -22.328 1 95.44 149 SER A O 1
ATOM 1251 N N . GLU A 1 150 ? 14.25 -15.945 -22.656 1 95.62 150 GLU A N 1
ATOM 1252 C CA . GLU A 1 150 ? 15.586 -16.531 -22.547 1 95.62 150 GLU A CA 1
ATOM 1253 C C . GLU A 1 150 ? 15.805 -17.141 -21.172 1 95.62 150 GLU A C 1
ATOM 1255 O O . GLU A 1 150 ? 16.562 -18.109 -21.031 1 95.62 150 GLU A O 1
ATOM 1260 N N . ASN A 1 151 ? 15.094 -16.672 -20.203 1 96.75 151 ASN A N 1
ATOM 1261 C CA . ASN A 1 151 ? 15.328 -17.141 -18.844 1 96.75 151 ASN A CA 1
ATOM 1262 C C . ASN A 1 151 ? 14.125 -17.906 -18.297 1 96.75 151 ASN A C 1
ATOM 1264 O O . ASN A 1 151 ? 14.07 -18.203 -17.109 1 96.75 151 ASN A O 1
ATOM 1268 N N . GLY A 1 152 ? 13.109 -18.172 -19.141 1 97 152 GLY A N 1
ATOM 1269 C CA . GLY A 1 152 ? 11.992 -19.031 -18.781 1 97 152 GLY A CA 1
ATOM 1270 C C . GLY A 1 152 ? 10.945 -18.328 -17.938 1 97 152 GLY A C 1
ATOM 1271 O O . GLY A 1 152 ? 10.25 -18.969 -17.141 1 97 152 GLY A O 1
ATOM 1272 N N . PHE A 1 153 ? 10.891 -17.016 -18.016 1 97.5 153 PHE A N 1
ATOM 1273 C CA . PHE A 1 153 ? 9.867 -16.25 -17.328 1 97.5 153 PHE A CA 1
ATOM 1274 C C . PHE A 1 153 ? 8.664 -15.992 -18.234 1 97.5 153 PHE A C 1
ATOM 1276 O O . PHE A 1 153 ? 8.828 -15.727 -19.422 1 97.5 153 PHE A O 1
ATOM 1283 N N . ILE A 1 154 ? 7.531 -16.125 -17.688 1 96.25 154 ILE A N 1
ATOM 1284 C CA . ILE A 1 154 ? 6.352 -15.617 -18.375 1 96.25 154 ILE A CA 1
ATOM 1285 C C . ILE A 1 154 ? 6.203 -14.117 -18.109 1 96.25 154 ILE A C 1
ATOM 1287 O O . ILE A 1 154 ? 6.254 -13.68 -16.969 1 96.25 154 ILE A O 1
ATOM 1291 N N . CYS A 1 155 ? 6.094 -13.32 -19.125 1 93.94 155 CYS A N 1
ATOM 1292 C CA . CYS A 1 155 ? 5.914 -11.883 -19.016 1 93.94 155 CYS A CA 1
ATOM 1293 C C . CYS A 1 155 ? 4.434 -11.516 -18.984 1 93.94 155 CYS A C 1
ATOM 1295 O O . CYS A 1 155 ? 3.707 -11.758 -19.953 1 93.94 155 CYS A O 1
ATOM 1297 N N . PHE A 1 156 ? 4.016 -10.852 -17.891 1 93.06 156 PHE A N 1
ATOM 1298 C CA . PHE A 1 156 ? 2.617 -10.484 -17.703 1 93.06 156 PHE A CA 1
ATOM 1299 C C . PHE A 1 156 ? 2.453 -8.969 -17.703 1 93.06 156 PHE A C 1
ATOM 1301 O O . PHE A 1 156 ? 2.906 -8.289 -16.781 1 93.06 156 PHE A O 1
ATOM 1308 N N . PRO A 1 157 ? 1.807 -8.461 -18.812 1 92.19 157 PRO A N 1
ATOM 1309 C CA . PRO A 1 157 ? 1.229 -7.141 -18.547 1 92.19 157 PRO A CA 1
ATOM 1310 C C . PRO A 1 157 ? 0.222 -7.156 -17.406 1 92.19 157 PRO A C 1
ATOM 1312 O O . PRO A 1 157 ? -0.592 -8.078 -17.297 1 92.19 157 PRO A O 1
ATOM 1315 N N . ILE A 1 158 ? 0.32 -6.215 -16.578 1 92.38 158 ILE A N 1
ATOM 1316 C CA . ILE A 1 158 ? -0.475 -6.219 -15.359 1 92.38 158 ILE A CA 1
ATOM 1317 C C . ILE A 1 158 ? -1.96 -6.293 -15.711 1 92.38 158 ILE A C 1
ATOM 1319 O O . ILE A 1 158 ? -2.744 -6.91 -14.984 1 92.38 158 ILE A O 1
ATOM 1323 N N . LEU A 1 159 ? -2.43 -5.715 -16.781 1 91.12 159 LEU A N 1
ATOM 1324 C CA . LEU A 1 159 ? -3.832 -5.707 -17.172 1 91.12 159 LEU A CA 1
ATOM 1325 C C . LEU A 1 159 ? -4.332 -7.121 -17.438 1 91.12 159 LEU A C 1
ATOM 1327 O O . LEU A 1 159 ? -5.527 -7.398 -17.312 1 91.12 159 LEU A O 1
ATOM 1331 N N . ASP A 1 160 ? -3.406 -7.996 -17.766 1 92.44 160 ASP A N 1
ATOM 1332 C CA . ASP A 1 160 ? -3.77 -9.383 -18.031 1 92.44 160 ASP A CA 1
ATOM 1333 C C . ASP A 1 160 ? -4.129 -10.109 -16.734 1 92.44 160 ASP A C 1
ATOM 1335 O O . ASP A 1 160 ? -4.715 -11.195 -16.766 1 92.44 160 ASP A O 1
ATOM 1339 N N . LEU A 1 161 ? -3.77 -9.531 -15.594 1 93.69 161 LEU A N 1
ATOM 1340 C CA . LEU A 1 161 ? -4.059 -10.156 -14.305 1 93.69 161 LEU A CA 1
ATOM 1341 C C . LEU A 1 161 ? -5.414 -9.703 -13.773 1 93.69 161 LEU A C 1
ATOM 1343 O O . LEU A 1 161 ? -5.949 -10.297 -12.836 1 93.69 161 LEU A O 1
ATOM 1347 N N . PHE A 1 162 ? -5.977 -8.727 -14.406 1 90.94 162 PHE A N 1
ATOM 1348 C CA . PHE A 1 162 ? -7.254 -8.203 -13.938 1 90.94 162 PHE A CA 1
ATOM 1349 C C . PHE A 1 162 ? -8.367 -9.219 -14.156 1 90.94 162 PHE A C 1
ATOM 1351 O O . PHE A 1 162 ? -8.414 -9.883 -15.195 1 90.94 162 PHE A O 1
ATOM 1358 N N . PRO A 1 163 ? -9.258 -9.227 -13.141 1 91.88 163 PRO A N 1
ATOM 1359 C CA . PRO A 1 163 ? -10.367 -10.18 -13.305 1 91.88 163 PRO A CA 1
ATOM 1360 C C . PRO A 1 163 ? -11.234 -9.867 -14.523 1 91.88 163 PRO A C 1
ATOM 1362 O O . PRO A 1 163 ? -11.383 -8.695 -14.898 1 91.88 163 PRO A O 1
ATOM 1365 N N . ASN A 1 164 ? -11.797 -10.898 -15.094 1 86.38 164 ASN A N 1
ATOM 1366 C CA . ASN A 1 164 ? -12.625 -10.773 -16.297 1 86.38 164 ASN A CA 1
ATOM 1367 C C . ASN A 1 164 ? -13.875 -9.938 -16.016 1 86.38 164 ASN A C 1
ATOM 1369 O O . ASN A 1 164 ? -14.258 -9.109 -16.844 1 86.38 164 ASN A O 1
ATOM 1373 N N . ASP A 1 165 ? -14.516 -10.18 -14.906 1 84.19 165 ASP A N 1
ATOM 1374 C CA . ASP A 1 165 ? -15.734 -9.453 -14.547 1 84.19 165 ASP A CA 1
ATOM 1375 C C . ASP A 1 165 ? -15.43 -8.32 -13.57 1 84.19 165 ASP A C 1
ATOM 1377 O O . ASP A 1 165 ? -16.078 -8.188 -12.539 1 84.19 165 ASP A O 1
ATOM 1381 N N . ARG A 1 166 ? -14.547 -7.504 -13.867 1 79.12 166 ARG A N 1
ATOM 1382 C CA . ARG A 1 166 ? -14.031 -6.488 -12.953 1 79.12 166 ARG A CA 1
ATOM 1383 C C . ARG A 1 166 ? -15.023 -5.348 -12.781 1 79.12 166 ARG A C 1
ATOM 1385 O O . ARG A 1 166 ? -14.734 -4.355 -12.109 1 79.12 166 ARG A O 1
ATOM 1392 N N . GLY A 1 167 ? -16.188 -5.445 -13.211 1 82.56 167 GLY A N 1
ATOM 1393 C CA . GLY A 1 167 ? -17.188 -4.402 -13.055 1 82.56 167 GLY A CA 1
ATOM 1394 C C . GLY A 1 167 ? -17.922 -4.477 -11.727 1 82.56 167 GLY A C 1
ATOM 1395 O O . GLY A 1 167 ? -18.547 -3.502 -11.297 1 82.56 167 GLY A O 1
ATOM 1396 N N . LYS A 1 168 ? -17.766 -5.637 -11.047 1 91.38 168 LYS A N 1
ATOM 1397 C CA . LYS A 1 168 ? -18.453 -5.812 -9.773 1 91.38 168 LYS A CA 1
ATOM 1398 C C . LYS A 1 168 ? -17.609 -5.301 -8.609 1 91.38 168 LYS A C 1
ATOM 1400 O O . LYS A 1 168 ? -16.406 -5.488 -8.586 1 91.38 168 LYS A O 1
ATOM 1405 N N . ASP A 1 169 ? -18.25 -4.637 -7.691 1 92.31 169 ASP A N 1
ATOM 1406 C CA . ASP A 1 169 ? -17.594 -4.168 -6.48 1 92.31 169 ASP A CA 1
ATOM 1407 C C . ASP A 1 169 ? -17.156 -5.336 -5.605 1 92.31 169 ASP A C 1
ATOM 1409 O O . ASP A 1 169 ? -17.969 -6.184 -5.234 1 92.31 169 ASP A O 1
ATOM 1413 N N . SER A 1 170 ? -15.914 -5.391 -5.238 1 95.5 170 SER A N 1
ATOM 1414 C CA . SER A 1 170 ? -15.367 -6.48 -4.434 1 95.5 170 SER A CA 1
ATOM 1415 C C . SER A 1 170 ? -15.664 -6.27 -2.953 1 95.5 170 SER A C 1
ATOM 1417 O O . SER A 1 170 ? -15.445 -7.168 -2.139 1 95.5 170 SER A O 1
ATOM 1419 N N . GLU A 1 171 ? -16.062 -5.07 -2.609 1 93.69 171 GLU A N 1
ATOM 1420 C CA . GLU A 1 171 ? -16.328 -4.652 -1.233 1 93.69 171 GLU A CA 1
ATOM 1421 C C . GLU A 1 171 ? -15.031 -4.523 -0.443 1 93.69 171 GLU A C 1
ATOM 1423 O O . GLU A 1 171 ? -15.039 -4.562 0.79 1 93.69 171 GLU A O 1
ATOM 1428 N N . SER A 1 172 ? -13.938 -4.488 -1.115 1 96.06 172 SER A N 1
ATOM 1429 C CA . SER A 1 172 ? -12.617 -4.199 -0.559 1 96.06 172 SER A CA 1
ATOM 1430 C C . SER A 1 172 ? -11.992 -2.982 -1.227 1 96.06 172 SER A C 1
ATOM 1432 O O . SER A 1 172 ? -11.734 -2.992 -2.432 1 96.06 172 SER A O 1
ATOM 1434 N N . ASP A 1 173 ? -11.719 -2.035 -0.47 1 95.69 173 ASP A N 1
ATOM 1435 C CA . ASP A 1 173 ? -11.117 -0.855 -1.085 1 95.69 173 ASP A CA 1
ATOM 1436 C C . ASP A 1 173 ? -9.664 -1.118 -1.479 1 95.69 173 ASP A C 1
ATOM 1438 O O . ASP A 1 173 ? -9.156 -0.51 -2.422 1 95.69 173 ASP A O 1
ATOM 1442 N N . ILE A 1 174 ? -8.992 -2.072 -0.821 1 97.44 174 ILE A N 1
ATOM 1443 C CA . ILE A 1 174 ? -7.656 -2.441 -1.276 1 97.44 174 ILE A CA 1
ATOM 1444 C C . ILE A 1 174 ? -7.727 -2.973 -2.705 1 97.44 174 ILE A C 1
ATOM 1446 O O . ILE A 1 174 ? -7.027 -2.479 -3.594 1 97.44 174 ILE A O 1
ATOM 1450 N N . PHE A 1 175 ? -8.641 -3.924 -2.893 1 97.44 175 PHE A N 1
ATOM 1451 C CA . PHE A 1 175 ? -8.758 -4.543 -4.207 1 97.44 175 PHE A CA 1
ATOM 1452 C C . PHE A 1 175 ? -9.266 -3.539 -5.234 1 97.44 175 PHE A C 1
ATOM 1454 O O . PHE A 1 175 ? -8.719 -3.434 -6.332 1 97.44 175 PHE A O 1
ATOM 1461 N N . ASN A 1 176 ? -10.258 -2.764 -4.879 1 96.19 176 ASN A N 1
ATOM 1462 C CA . ASN A 1 176 ? -10.859 -1.814 -5.812 1 96.19 176 ASN A CA 1
ATOM 1463 C C . ASN A 1 176 ? -9.867 -0.726 -6.215 1 96.19 176 ASN A C 1
ATOM 1465 O O . ASN A 1 176 ? -9.734 -0.416 -7.402 1 96.19 176 ASN A O 1
ATOM 1469 N N . GLU A 1 177 ? -9.164 -0.219 -5.281 1 95.19 177 GLU A N 1
ATOM 1470 C CA . GLU A 1 177 ? -8.266 0.9 -5.535 1 95.19 177 GLU A CA 1
ATOM 1471 C C . GLU A 1 177 ? -7.094 0.477 -6.418 1 95.19 177 GLU A C 1
ATOM 1473 O O . GLU A 1 177 ? -6.598 1.268 -7.223 1 95.19 177 GLU A O 1
ATOM 1478 N N . PHE A 1 178 ? -6.73 -0.737 -6.273 1 94.5 178 PHE A N 1
ATOM 1479 C CA . PHE A 1 178 ? -5.523 -1.149 -6.977 1 94.5 178 PHE A CA 1
ATOM 1480 C C . PHE A 1 178 ? -5.871 -1.873 -8.273 1 94.5 178 PHE A C 1
ATOM 1482 O O . PHE A 1 178 ? -5.277 -1.604 -9.32 1 94.5 178 PHE A O 1
ATOM 1489 N N . TRP A 1 179 ? -6.926 -2.744 -8.25 1 94.31 179 TRP A N 1
ATOM 1490 C CA . TRP A 1 179 ? -7.168 -3.652 -9.367 1 94.31 179 TRP A CA 1
ATOM 1491 C C . TRP A 1 179 ? -8.289 -3.131 -10.258 1 94.31 179 TRP A C 1
ATOM 1493 O O . TRP A 1 179 ? -8.359 -3.471 -11.438 1 94.31 179 TRP A O 1
ATOM 1503 N N . LEU A 1 180 ? -9.148 -2.293 -9.688 1 92.75 180 LEU A N 1
ATOM 1504 C CA . LEU A 1 180 ? -10.352 -1.981 -10.461 1 92.75 180 LEU A CA 1
ATOM 1505 C C . LEU A 1 180 ? -10.352 -0.52 -10.898 1 92.75 180 LEU A C 1
ATOM 1507 O O . LEU A 1 180 ? -11.094 -0.137 -11.805 1 92.75 180 LEU A O 1
ATOM 1511 N N . ARG A 1 181 ? -9.5 0.273 -10.328 1 91.12 181 ARG A N 1
ATOM 1512 C CA . ARG A 1 181 ? -9.477 1.695 -10.656 1 91.12 181 ARG A CA 1
ATOM 1513 C C . ARG A 1 181 ? -8.211 2.062 -11.414 1 91.12 181 ARG A C 1
ATOM 1515 O O . ARG A 1 181 ? -7.207 1.35 -11.344 1 91.12 181 ARG A O 1
ATOM 1522 N N . GLU A 1 182 ? -8.234 3.145 -12.062 1 86.31 182 GLU A N 1
ATOM 1523 C CA . GLU A 1 182 ? -7.117 3.584 -12.891 1 86.31 182 GLU A CA 1
ATOM 1524 C C . GLU A 1 182 ? -6.066 4.316 -12.062 1 86.31 182 GLU A C 1
ATOM 1526 O O . GLU A 1 182 ? -6.402 5.141 -11.211 1 86.31 182 GLU A O 1
ATOM 1531 N N . TRP A 1 183 ? -4.805 3.924 -12.32 1 85.25 183 TRP A N 1
ATOM 1532 C CA . TRP A 1 183 ? -3.719 4.676 -11.703 1 85.25 183 TRP A CA 1
ATOM 1533 C C . TRP A 1 183 ? -2.529 4.789 -12.648 1 85.25 183 TRP A C 1
ATOM 1535 O O . TRP A 1 183 ? -2.418 4.023 -13.609 1 85.25 183 TRP A O 1
ATOM 1545 N N . MET B 1 1 ? -4.926 -11.758 18.281 1 48.25 1 MET B N 1
ATOM 1546 C CA . MET B 1 1 ? -4.184 -10.562 17.891 1 48.25 1 MET B CA 1
ATOM 1547 C C . MET B 1 1 ? -4.363 -10.273 16.406 1 48.25 1 MET B C 1
ATOM 1549 O O . MET B 1 1 ? -4.281 -11.18 15.578 1 48.25 1 MET B O 1
ATOM 1553 N N . ASN B 1 2 ? -5.184 -9.203 15.914 1 79.81 2 ASN B N 1
ATOM 1554 C CA . ASN B 1 2 ? -5.648 -8.906 14.562 1 79.81 2 ASN B CA 1
ATOM 1555 C C . ASN B 1 2 ? -4.508 -8.422 13.672 1 79.81 2 ASN B C 1
ATOM 1557 O O . ASN B 1 2 ? -4.203 -7.227 13.648 1 79.81 2 ASN B O 1
ATOM 1561 N N . VAL B 1 3 ? -3.678 -9.43 13.188 1 88.81 3 VAL B N 1
ATOM 1562 C CA . VAL B 1 3 ? -2.492 -9.18 12.375 1 88.81 3 VAL B CA 1
ATOM 1563 C C . VAL B 1 3 ? -2.906 -8.773 10.961 1 88.81 3 VAL B C 1
ATOM 1565 O O . VAL B 1 3 ? -3.828 -9.359 10.383 1 88.81 3 VAL B O 1
ATOM 1568 N N . SER B 1 4 ? -2.209 -7.754 10.5 1 92.06 4 SER B N 1
ATOM 1569 C CA . SER B 1 4 ? -2.49 -7.234 9.172 1 92.06 4 SER B CA 1
ATOM 1570 C C . SER B 1 4 ? -2.049 -8.211 8.086 1 92.06 4 SER B C 1
ATOM 1572 O O . SER B 1 4 ? -0.92 -8.711 8.117 1 92.06 4 SER B O 1
ATOM 1574 N N . LEU B 1 5 ? -2.883 -8.469 7.148 1 93.62 5 LEU B N 1
ATOM 1575 C CA . LEU B 1 5 ? -2.523 -9.273 5.984 1 93.62 5 LEU B CA 1
ATOM 1576 C C . LEU B 1 5 ? -1.792 -8.43 4.949 1 93.62 5 LEU B C 1
ATOM 1578 O O . LEU B 1 5 ? -0.94 -8.938 4.215 1 93.62 5 LEU B O 1
ATOM 1582 N N . LEU B 1 6 ? -2.07 -7.113 4.938 1 95.88 6 LEU B N 1
ATOM 1583 C CA . LEU B 1 6 ? -1.489 -6.207 3.955 1 95.88 6 LEU B CA 1
ATOM 1584 C C . LEU B 1 6 ? -0.041 -5.883 4.305 1 95.88 6 LEU B C 1
ATOM 1586 O O . LEU B 1 6 ? 0.834 -5.922 3.436 1 95.88 6 LEU B O 1
ATOM 1590 N N . MET B 1 7 ? 0.206 -5.684 5.605 1 93.75 7 MET B N 1
ATOM 1591 C CA . MET B 1 7 ? 1.505 -5.148 6 1 93.75 7 MET B CA 1
ATOM 1592 C C . MET B 1 7 ? 2.434 -6.266 6.469 1 93.75 7 MET B C 1
ATOM 1594 O O . MET B 1 7 ? 3.625 -6.035 6.684 1 93.75 7 MET B O 1
ATOM 1598 N N . LYS B 1 8 ? 1.857 -7.418 6.695 1 92 8 LYS B N 1
ATOM 1599 C CA . LYS B 1 8 ? 2.662 -8.547 7.16 1 92 8 LYS B CA 1
ATOM 1600 C C . LYS B 1 8 ? 2.432 -9.781 6.289 1 92 8 LYS B C 1
ATOM 1602 O O . LYS B 1 8 ? 1.289 -10.109 5.969 1 92 8 LYS B O 1
ATOM 1607 N N . ASP B 1 9 ? 3.531 -10.32 5.844 1 92.25 9 ASP B N 1
ATOM 1608 C CA . ASP B 1 9 ? 3.521 -11.609 5.156 1 92.25 9 ASP B CA 1
ATOM 1609 C C . ASP B 1 9 ? 4.473 -12.594 5.828 1 92.25 9 ASP B C 1
ATOM 1611 O O . ASP B 1 9 ? 4.684 -12.539 7.039 1 92.25 9 ASP B O 1
ATOM 1615 N N . SER B 1 10 ? 4.996 -13.523 5.105 1 91.81 10 SER B N 1
ATOM 1616 C CA . SER B 1 10 ? 5.836 -14.547 5.715 1 91.81 10 SER B CA 1
ATOM 1617 C C . SER B 1 10 ? 7.281 -14.078 5.844 1 91.81 10 SER B C 1
ATOM 1619 O O . SER B 1 10 ? 8.133 -14.812 6.348 1 91.81 10 SER B O 1
ATOM 1621 N N . SER B 1 11 ? 7.508 -12.82 5.332 1 88.62 11 SER B N 1
ATOM 1622 C CA . SER B 1 11 ? 8.859 -12.266 5.387 1 88.62 11 SER B CA 1
ATOM 1623 C C . SER B 1 11 ? 9.211 -11.805 6.797 1 88.62 11 SER B C 1
ATOM 1625 O O . SER B 1 11 ? 8.32 -11.492 7.594 1 88.62 11 SER B O 1
ATOM 1627 N N . TYR B 1 12 ? 10.492 -11.977 7.008 1 79.12 12 TYR B N 1
ATOM 1628 C CA . TYR B 1 12 ? 11.008 -11.375 8.234 1 79.12 12 TYR B CA 1
ATOM 1629 C C . TYR B 1 12 ? 11.516 -9.961 7.98 1 79.12 12 TYR B C 1
ATOM 1631 O O . TYR B 1 12 ? 11.984 -9.648 6.883 1 79.12 12 TYR B O 1
ATOM 1639 N N . GLY B 1 13 ? 11.148 -9.086 8.797 1 70.62 13 GLY B N 1
ATOM 1640 C CA . GLY B 1 13 ? 11.719 -7.746 8.695 1 70.62 13 GLY B CA 1
ATOM 1641 C C . GLY B 1 13 ? 10.719 -6.711 8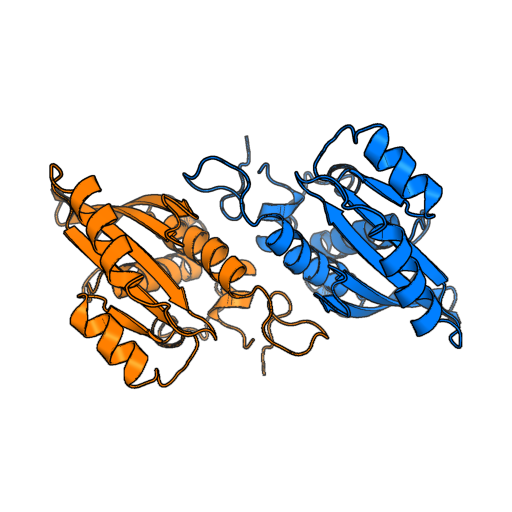.219 1 70.62 13 GLY B C 1
ATOM 1642 O O . GLY B 1 13 ? 9.547 -7.023 8 1 70.62 13 GLY B O 1
ATOM 1643 N N . ASP B 1 14 ? 11.086 -5.594 8.062 1 61.84 14 ASP B N 1
ATOM 1644 C CA . ASP B 1 14 ? 10.258 -4.414 7.852 1 61.84 14 ASP B CA 1
ATOM 1645 C C . ASP B 1 14 ? 10.586 -3.746 6.516 1 61.84 14 ASP B C 1
ATOM 1647 O O . ASP B 1 14 ? 10.398 -2.539 6.359 1 61.84 14 ASP B O 1
ATOM 1651 N N . CYS B 1 15 ? 10.773 -4.602 5.488 1 67.44 15 CYS B N 1
ATOM 1652 C CA . CYS B 1 15 ? 11.281 -3.902 4.312 1 67.44 15 CYS B CA 1
ATOM 1653 C C . CYS B 1 15 ? 10.148 -3.221 3.553 1 67.44 15 CYS B C 1
ATOM 1655 O O . CYS B 1 15 ? 9.07 -3.793 3.391 1 67.44 15 CYS B O 1
ATOM 1657 N N . GLN B 1 16 ? 10.344 -1.878 3.107 1 81.19 16 GLN B N 1
ATOM 1658 C CA . GLN B 1 16 ? 9.617 -1.05 2.148 1 81.19 16 GLN B CA 1
ATOM 1659 C C . GLN B 1 16 ? 8.312 -0.527 2.746 1 81.19 16 GLN B C 1
ATOM 1661 O O . GLN B 1 16 ? 7.395 -0.158 2.014 1 81.19 16 GLN B O 1
ATOM 1666 N N . LYS B 1 17 ? 8.242 -0.639 4.121 1 88.75 17 LYS B N 1
ATOM 1667 C CA . LYS B 1 17 ? 7.035 -0.205 4.816 1 88.75 17 LYS B CA 1
ATOM 1668 C C . LYS B 1 17 ? 6.891 1.313 4.773 1 88.75 17 LYS B C 1
ATOM 1670 O O . LYS B 1 17 ? 5.777 1.84 4.859 1 88.75 17 LYS B O 1
ATOM 1675 N N . GLU B 1 18 ? 8.031 2.016 4.582 1 87.5 18 GLU B N 1
ATOM 1676 C CA . GLU B 1 18 ? 8.016 3.471 4.473 1 87.5 18 GLU B CA 1
ATOM 1677 C C . GLU B 1 18 ? 7.203 3.928 3.266 1 87.5 18 GLU B C 1
AT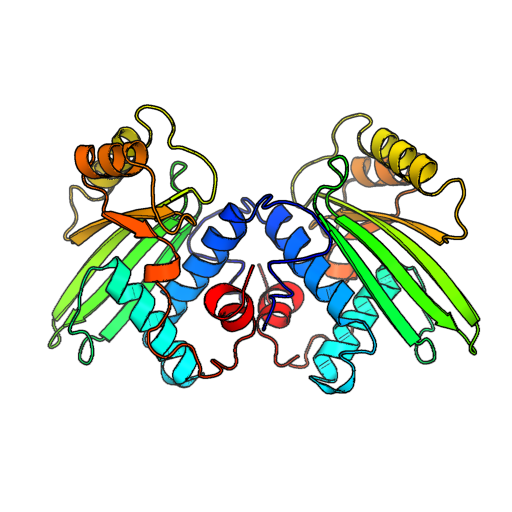OM 1679 O O . GLU B 1 18 ? 6.43 4.883 3.354 1 87.5 18 GLU B O 1
ATOM 1684 N N . THR B 1 19 ? 7.344 3.178 2.209 1 90.69 19 THR B N 1
ATOM 1685 C CA . THR B 1 19 ? 6.574 3.492 1.013 1 90.69 19 THR B CA 1
ATOM 1686 C C . THR B 1 19 ? 5.082 3.287 1.263 1 90.69 19 THR B C 1
ATOM 1688 O O . THR B 1 19 ? 4.262 4.121 0.872 1 90.69 19 THR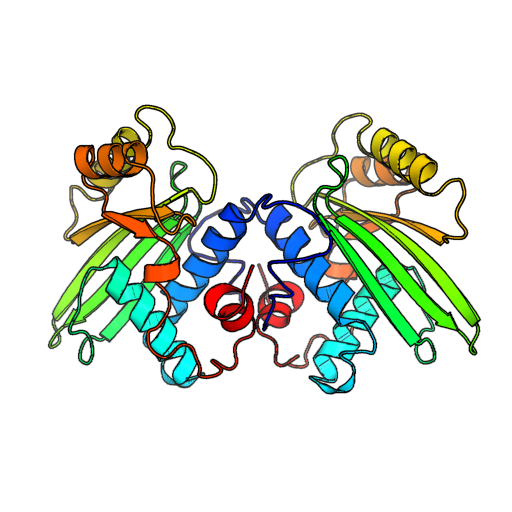 B O 1
ATOM 1691 N N . MET B 1 20 ? 4.754 2.227 1.948 1 93.31 20 MET B N 1
ATOM 1692 C CA . MET B 1 20 ? 3.354 1.96 2.264 1 93.31 20 MET B CA 1
ATOM 1693 C C . MET B 1 20 ? 2.764 3.082 3.111 1 93.31 20 MET B C 1
ATOM 1695 O O . MET B 1 20 ? 1.639 3.521 2.871 1 93.31 20 MET B O 1
ATOM 1699 N N . LEU B 1 21 ? 3.545 3.5 4.062 1 93.88 21 LEU B N 1
ATOM 1700 C CA . LEU B 1 21 ? 3.08 4.598 4.902 1 93.88 21 LEU B CA 1
ATOM 1701 C C . LEU B 1 21 ? 2.783 5.836 4.066 1 93.88 21 LEU B C 1
ATOM 1703 O O . LEU B 1 21 ? 1.761 6.496 4.27 1 93.88 21 LEU B O 1
ATOM 1707 N N . ASP B 1 22 ? 3.643 6.152 3.096 1 94.81 22 ASP B N 1
ATOM 1708 C CA . ASP B 1 22 ? 3.447 7.328 2.256 1 94.81 22 ASP B CA 1
ATOM 1709 C C . ASP B 1 22 ? 2.133 7.242 1.483 1 94.81 22 ASP B C 1
ATOM 1711 O O . ASP B 1 22 ? 1.353 8.195 1.465 1 94.81 22 ASP B O 1
ATOM 1715 N N . PHE B 1 23 ? 1.883 6.078 0.898 1 95.88 23 PHE B N 1
ATOM 1716 C CA . PHE B 1 23 ? 0.679 5.902 0.095 1 95.88 23 PHE B CA 1
ATOM 1717 C C . PHE B 1 23 ? -0.566 5.93 0.974 1 95.88 23 PHE B C 1
ATOM 1719 O O . PHE B 1 23 ? -1.541 6.613 0.657 1 95.88 23 PHE B O 1
ATOM 1726 N N . ILE B 1 24 ? -0.536 5.234 2.1 1 96.5 24 ILE B N 1
ATOM 1727 C CA . ILE B 1 24 ? -1.722 5.078 2.936 1 96.5 24 ILE B CA 1
ATOM 1728 C C . ILE B 1 24 ? -2.01 6.387 3.668 1 96.5 24 ILE B C 1
ATOM 1730 O O . ILE B 1 24 ? -3.17 6.77 3.834 1 96.5 24 ILE B O 1
ATOM 1734 N N . LEU B 1 25 ? -0.941 7.008 4.078 1 97.12 25 LEU B N 1
ATOM 1735 C CA . LEU B 1 25 ? -1.149 8.297 4.723 1 97.12 25 LEU B CA 1
ATOM 1736 C C . LEU B 1 25 ? -1.711 9.312 3.736 1 97.12 25 LEU B C 1
ATOM 1738 O O . LEU B 1 25 ? -2.611 10.086 4.078 1 97.12 25 LEU B O 1
ATOM 1742 N N . SER B 1 26 ? -1.156 9.375 2.51 1 97.31 26 SER B N 1
ATOM 1743 C CA . SER B 1 26 ? -1.704 10.227 1.459 1 97.31 26 SER B CA 1
ATOM 1744 C C . SER B 1 26 ? -3.191 9.961 1.253 1 97.31 26 SER B C 1
ATOM 1746 O O . SER B 1 26 ? -3.994 10.898 1.215 1 97.31 26 SER B O 1
ATOM 1748 N N . TRP B 1 27 ? -3.572 8.719 1.162 1 97.94 27 TRP B N 1
ATOM 1749 C CA . TRP B 1 27 ? -4.957 8.289 0.994 1 97.94 27 TRP B CA 1
ATOM 1750 C C . TRP B 1 27 ? -5.805 8.711 2.188 1 97.94 27 TRP B C 1
ATOM 1752 O O . TRP B 1 27 ? -6.891 9.273 2.016 1 97.94 27 TRP B O 1
ATOM 1762 N N . THR B 1 28 ? -5.309 8.539 3.375 1 98.25 28 THR B N 1
ATOM 1763 C CA . THR B 1 28 ? -6.008 8.812 4.629 1 98.25 28 THR B CA 1
ATOM 1764 C C . THR B 1 28 ? -6.32 10.297 4.758 1 98.25 28 THR B C 1
ATOM 1766 O O . THR B 1 28 ? -7.457 10.68 5.043 1 98.25 28 THR B O 1
ATOM 1769 N N . LEU B 1 29 ? -5.316 11.086 4.492 1 98.62 29 LEU B N 1
ATOM 1770 C CA . LEU B 1 29 ? -5.492 12.523 4.648 1 98.62 29 LEU B CA 1
ATOM 1771 C C . LEU B 1 29 ? -6.492 13.062 3.633 1 98.62 29 LEU B C 1
ATOM 1773 O O . LEU B 1 29 ? -7.324 13.914 3.963 1 98.62 29 LEU B O 1
ATOM 1777 N N . ARG B 1 30 ? -6.48 12.578 2.43 1 98.31 30 ARG B N 1
ATOM 1778 C CA . ARG B 1 30 ? -7.414 13.023 1.397 1 98.31 30 ARG B CA 1
ATOM 1779 C C . ARG B 1 30 ? -8.836 12.57 1.712 1 98.31 30 ARG B C 1
ATOM 1781 O O . ARG B 1 30 ? -9.797 13.281 1.41 1 98.31 30 ARG B O 1
ATOM 1788 N N . ARG B 1 31 ? -8.969 11.5 2.424 1 98.06 31 ARG B N 1
ATOM 1789 C CA . ARG B 1 31 ? -10.281 10.984 2.803 1 98.06 31 ARG B CA 1
ATOM 1790 C C . ARG B 1 31 ? -10.875 11.781 3.959 1 98.06 31 ARG B C 1
ATOM 1792 O O . ARG B 1 31 ? -12.039 11.602 4.309 1 98.06 31 ARG B O 1
ATOM 1799 N N . ALA B 1 32 ? -10.125 12.664 4.504 1 98.5 32 ALA B N 1
ATOM 1800 C CA . ALA B 1 32 ? -10.617 13.523 5.578 1 98.5 32 ALA B CA 1
ATOM 1801 C C . ALA B 1 32 ? -11.445 14.672 5.027 1 98.5 32 ALA B C 1
ATOM 1803 O O . ALA B 1 32 ? -12.133 15.367 5.781 1 98.5 32 ALA B O 1
ATOM 1804 N N . SER B 1 33 ? -11.383 14.867 3.736 1 98.56 33 SER B N 1
ATOM 1805 C CA . SER B 1 33 ? -12.172 15.922 3.105 1 98.56 33 SER B CA 1
ATOM 1806 C C . SER B 1 33 ? -13.664 15.688 3.291 1 98.56 33 SER B C 1
ATOM 1808 O O . SER B 1 33 ? -14.125 14.547 3.264 1 98.56 33 SER B O 1
ATOM 1810 N N . SER B 1 34 ? -14.43 16.719 3.299 1 98.06 34 SER B N 1
ATOM 1811 C CA . SER B 1 34 ? -15.867 16.656 3.51 1 98.06 34 SER B CA 1
ATOM 1812 C C . SER B 1 34 ? -16.562 15.977 2.332 1 98.06 34 SER B C 1
ATOM 1814 O O . SER B 1 34 ? -17.688 15.5 2.463 1 98.06 34 SER B O 1
ATOM 1816 N N . ALA B 1 35 ? -15.898 15.922 1.222 1 96.88 35 ALA B N 1
ATOM 1817 C CA . ALA B 1 35 ? -16.422 15.227 0.05 1 96.88 35 ALA B CA 1
ATOM 1818 C C . ALA B 1 35 ? -16.719 13.766 0.365 1 96.88 35 ALA B C 1
ATOM 1820 O O . ALA B 1 35 ? -17.547 13.133 -0.297 1 96.88 35 ALA B O 1
ATOM 1821 N N . TYR B 1 36 ? -16.094 13.25 1.46 1 96.94 36 TYR B N 1
ATOM 1822 C CA . TYR B 1 36 ? -16.234 11.828 1.772 1 96.94 36 TYR B CA 1
ATOM 1823 C C . TYR B 1 36 ? -17 11.633 3.072 1 96.94 36 TYR B C 1
ATOM 1825 O O . TYR B 1 36 ? -17.016 10.539 3.637 1 96.94 36 TYR B O 1
ATOM 1833 N N . ALA B 1 37 ? -17.672 12.625 3.529 1 96 37 ALA B N 1
ATOM 1834 C CA . ALA B 1 37 ? -18.328 12.633 4.832 1 96 37 ALA B CA 1
ATOM 1835 C C . ALA B 1 37 ? -19.484 11.633 4.863 1 96 37 ALA B C 1
ATOM 1837 O O . ALA B 1 37 ? -19.781 11.047 5.91 1 96 37 ALA B O 1
ATOM 1838 N N . ASN B 1 38 ? -20.047 11.289 3.689 1 93.12 38 ASN B N 1
ATOM 1839 C CA . ASN B 1 38 ? -21.266 10.492 3.68 1 93.12 38 ASN B CA 1
ATOM 1840 C C . ASN B 1 38 ? -21 9.062 3.209 1 93.12 38 ASN B C 1
ATOM 1842 O O . ASN B 1 38 ? -21.922 8.266 3.059 1 93.12 38 ASN B O 1
ATOM 1846 N N . GLU B 1 39 ? -19.828 8.586 2.939 1 89.25 39 GLU B N 1
ATOM 1847 C CA . GLU B 1 39 ? -19.531 7.238 2.463 1 89.25 39 GLU B CA 1
ATOM 1848 C C . GLU B 1 39 ? -19.438 6.25 3.621 1 89.25 39 GLU B C 1
ATOM 1850 O O . GLU B 1 39 ? -20.219 5.293 3.686 1 89.25 39 GLU B O 1
ATOM 1855 N N . LYS B 1 40 ? -18.609 6.398 4.535 1 94.25 40 LYS B N 1
ATOM 1856 C CA . LYS B 1 40 ? -18.359 5.602 5.734 1 94.25 40 LYS B CA 1
ATOM 1857 C C . LYS B 1 40 ? -18.031 6.492 6.93 1 94.25 40 LYS B C 1
ATOM 1859 O O . LYS B 1 40 ? -16.891 6.957 7.07 1 94.25 40 LYS B O 1
ATOM 1864 N N . THR B 1 41 ? -18.953 6.598 7.742 1 94.75 41 THR B N 1
ATOM 1865 C CA . THR B 1 41 ? -18.891 7.621 8.781 1 94.75 41 THR B CA 1
ATOM 1866 C C . THR B 1 41 ? -17.719 7.367 9.719 1 94.75 41 THR B C 1
ATOM 1868 O O . THR B 1 41 ? -16.969 8.289 10.062 1 94.75 41 THR B O 1
ATOM 1871 N N . ILE B 1 42 ? -17.578 6.105 10.172 1 96.31 42 ILE B N 1
ATOM 1872 C CA . ILE B 1 42 ? -16.484 5.777 11.086 1 96.31 42 ILE B CA 1
ATOM 1873 C C . ILE B 1 42 ? -15.148 6.047 10.414 1 96.31 42 ILE B C 1
ATOM 1875 O O . ILE B 1 42 ? -14.258 6.664 11.016 1 96.31 42 ILE B O 1
ATOM 1879 N N . LEU B 1 43 ? -14.977 5.648 9.164 1 97.31 43 LEU B N 1
ATOM 1880 C CA . LEU B 1 43 ? -13.766 5.898 8.398 1 97.31 43 LEU B CA 1
ATOM 1881 C C . LEU B 1 43 ? -13.477 7.391 8.297 1 97.31 43 LEU B C 1
ATOM 1883 O O . LEU B 1 43 ? -12.359 7.836 8.555 1 97.31 43 LEU B O 1
ATOM 1887 N N . TYR B 1 44 ? -14.539 8.117 7.969 1 97.5 44 TYR B N 1
ATOM 1888 C CA . TYR B 1 44 ? -14.43 9.562 7.82 1 97.5 44 TYR B CA 1
ATOM 1889 C C . TYR B 1 44 ? -13.914 10.211 9.102 1 97.5 44 TYR B C 1
ATOM 1891 O O . TYR B 1 44 ? -12.969 11 9.07 1 97.5 44 TYR B O 1
ATOM 1899 N N . ASN B 1 45 ? -14.461 9.812 10.172 1 96.62 45 ASN B N 1
ATOM 1900 C CA . ASN B 1 45 ? -14.078 10.383 11.453 1 96.62 45 ASN B CA 1
ATOM 1901 C C . ASN B 1 45 ? -12.648 10 11.836 1 96.62 45 ASN B C 1
ATOM 1903 O O . ASN B 1 45 ? -11.906 10.828 12.375 1 96.62 45 ASN B O 1
ATOM 1907 N N . TYR B 1 46 ? -12.281 8.758 11.578 1 97.56 46 TYR B N 1
ATOM 1908 C CA . TYR B 1 46 ? -10.914 8.32 11.844 1 97.56 46 TYR B CA 1
ATOM 1909 C C . TYR B 1 46 ? -9.914 9.141 11.031 1 97.56 46 TYR B C 1
ATOM 1911 O O . TYR B 1 46 ? -8.891 9.57 11.555 1 97.56 46 TYR B O 1
ATOM 1919 N N . CYS B 1 47 ? -10.227 9.375 9.758 1 98.12 47 CYS B N 1
ATOM 1920 C CA . CYS B 1 47 ? -9.336 10.125 8.883 1 98.12 47 CYS B CA 1
ATOM 1921 C C . CYS B 1 47 ? -9.203 11.57 9.344 1 98.12 47 CYS B C 1
ATOM 1923 O O . CYS B 1 47 ? -8.102 12.117 9.359 1 98.12 47 CYS B O 1
ATOM 1925 N N . ARG B 1 48 ? -10.297 12.164 9.742 1 98.19 48 ARG B N 1
ATOM 1926 C CA . ARG B 1 48 ? -10.266 13.531 10.258 1 98.19 48 ARG B CA 1
ATOM 1927 C C . ARG B 1 48 ? -9.422 13.617 11.523 1 98.19 48 ARG B C 1
ATOM 1929 O O . ARG B 1 48 ? -8.641 14.562 11.688 1 98.19 48 ARG B O 1
ATOM 1936 N N . GLU B 1 49 ? -9.578 12.664 12.359 1 97.88 49 GLU B N 1
ATOM 1937 C CA . GLU B 1 49 ? -8.805 12.664 13.602 1 97.88 49 GLU B CA 1
ATOM 1938 C C . GLU B 1 49 ? -7.309 12.664 13.312 1 97.88 49 GLU B C 1
ATOM 1940 O O . GLU B 1 49 ? -6.559 13.438 13.922 1 97.88 49 GLU B O 1
ATOM 1945 N N . ILE B 1 50 ? -6.887 11.867 12.422 1 98 50 ILE B N 1
ATOM 1946 C CA . ILE B 1 50 ? -5.477 11.773 12.07 1 98 50 ILE B CA 1
ATOM 1947 C C . ILE B 1 50 ? -5.004 13.094 11.469 1 98 50 ILE B C 1
ATOM 1949 O O . ILE B 1 50 ? -3.947 13.609 11.844 1 98 50 ILE B O 1
ATOM 1953 N N . LEU B 1 51 ? -5.801 13.664 10.539 1 98.69 51 LEU B N 1
ATOM 1954 C CA . LEU B 1 51 ? -5.449 14.938 9.914 1 98.69 51 LEU B CA 1
ATOM 1955 C C . LEU B 1 51 ? -5.266 16.031 10.961 1 98.69 51 LEU B C 1
ATOM 1957 O O . LEU B 1 51 ? -4.25 16.734 10.961 1 98.69 51 LEU B O 1
ATOM 1961 N N . PHE B 1 52 ? -6.176 16.125 11.852 1 98.56 52 PHE B N 1
ATOM 1962 C CA . PHE B 1 52 ? -6.152 17.234 12.797 1 98.56 52 PHE B CA 1
ATOM 1963 C C . PHE B 1 52 ? -5.09 17.016 13.867 1 98.56 52 PHE B C 1
ATOM 1965 O O . PHE B 1 52 ? -4.562 17.969 14.438 1 98.56 52 PHE B O 1
ATOM 1972 N N . ARG B 1 53 ? -4.676 15.766 14.141 1 97.62 53 ARG B N 1
ATOM 1973 C CA . ARG B 1 53 ? -3.498 15.523 14.969 1 97.62 53 ARG B CA 1
ATOM 1974 C C . ARG B 1 53 ? -2.242 16.078 14.312 1 97.62 53 ARG B C 1
ATOM 1976 O O . ARG B 1 53 ? -1.412 16.703 14.969 1 97.62 53 ARG B O 1
ATOM 1983 N N . LEU B 1 54 ? -2.115 15.859 13.039 1 98.12 54 LEU B N 1
ATOM 1984 C CA . LEU B 1 54 ? -0.949 16.344 12.312 1 98.12 54 LEU B CA 1
ATOM 1985 C C . LEU B 1 54 ? -0.941 17.875 12.266 1 98.12 54 LEU B C 1
ATOM 1987 O O . LEU B 1 54 ? 0.125 18.5 12.242 1 98.12 54 LEU B O 1
ATOM 1991 N N . LEU B 1 55 ? -2.146 18.453 12.258 1 98.12 55 LEU B N 1
ATOM 1992 C CA . LEU B 1 55 ? -2.273 19.906 12.227 1 98.12 55 LEU B CA 1
ATOM 1993 C C . LEU B 1 55 ? -2.129 20.5 13.625 1 98.12 55 LEU B C 1
ATOM 1995 O O . LEU B 1 55 ? -2.045 21.719 13.789 1 98.12 55 LEU B O 1
ATOM 1999 N N . ASP B 1 56 ? -2.143 19.672 14.633 1 96.5 56 ASP B N 1
ATOM 2000 C CA . ASP B 1 56 ? -2.088 20.078 16.031 1 96.5 56 ASP B CA 1
ATOM 2001 C C . ASP B 1 56 ? -3.283 20.953 16.406 1 96.5 56 ASP B C 1
ATOM 2003 O O . ASP B 1 56 ? -3.121 22 17.031 1 96.5 56 ASP B O 1
ATOM 2007 N N . ILE B 1 57 ? -4.418 20.562 15.883 1 97 57 ILE B N 1
ATOM 2008 C CA . ILE B 1 57 ? -5.688 21.203 16.219 1 97 57 ILE B CA 1
ATOM 2009 C C . ILE B 1 57 ? -6.547 20.25 17.047 1 97 57 ILE B C 1
ATOM 2011 O O . ILE B 1 57 ? -6.961 19.188 16.547 1 97 57 ILE B O 1
ATOM 2015 N N . LYS B 1 58 ? -6.918 20.562 18.203 1 95 58 LYS B N 1
ATOM 2016 C CA . LYS B 1 58 ? -7.598 19.672 19.141 1 95 58 LYS B CA 1
ATOM 2017 C C . LYS B 1 58 ? -9.109 19.797 19.016 1 95 58 LYS B C 1
ATOM 2019 O O . LYS B 1 58 ? -9.828 18.797 19.094 1 95 58 LYS B O 1
ATOM 2024 N N . GLU B 1 59 ? -9.656 20.953 18.906 1 96.19 59 GLU B N 1
ATOM 2025 C CA . GLU B 1 59 ? -11.086 21.188 18.734 1 96.19 59 GLU B CA 1
ATOM 2026 C C . GLU B 1 59 ? -11.438 21.406 17.266 1 96.19 59 GLU B C 1
ATOM 2028 O O . GLU B 1 59 ? -11.289 22.5 16.734 1 96.19 59 GLU B O 1
ATOM 2033 N N . TYR B 1 60 ? -11.875 20.328 16.594 1 97.44 60 TYR B N 1
ATOM 2034 C CA . TYR B 1 60 ? -12.062 20.438 15.148 1 97.44 60 TYR B CA 1
ATOM 2035 C C . TYR B 1 60 ? -13.461 19.984 14.742 1 97.44 60 TYR B C 1
ATOM 2037 O O . TYR B 1 60 ? -13.75 19.812 13.562 1 97.44 60 TYR B O 1
ATOM 2045 N N . ASP B 1 61 ? -14.398 19.812 15.664 1 95.25 61 ASP B N 1
ATOM 2046 C CA . ASP B 1 61 ? -15.734 19.297 15.391 1 95.25 61 ASP B CA 1
ATOM 2047 C C . ASP B 1 61 ? -16.484 20.188 14.391 1 95.25 61 ASP B C 1
ATOM 2049 O O . ASP B 1 61 ? -17.219 19.688 13.539 1 95.25 61 ASP B O 1
ATOM 2053 N N . ASN B 1 62 ? -16.219 21.453 14.469 1 95.81 62 ASN B N 1
ATOM 2054 C CA . ASN B 1 62 ? -16.969 22.391 13.633 1 95.81 62 ASN B CA 1
ATOM 2055 C C . ASN B 1 62 ? -16.125 22.891 12.461 1 95.81 62 ASN B C 1
ATOM 2057 O O . ASN B 1 62 ? -16.484 23.875 11.812 1 95.81 62 ASN B O 1
ATOM 2061 N N . ILE B 1 63 ? -15.055 22.266 12.188 1 98.38 63 ILE B N 1
ATOM 2062 C CA . ILE B 1 63 ? -14.18 22.688 11.102 1 98.38 63 ILE B CA 1
ATOM 2063 C C . ILE B 1 63 ? -14.445 21.844 9.859 1 98.38 63 ILE B C 1
ATOM 2065 O O . ILE B 1 63 ? -14.5 20.625 9.93 1 98.38 63 ILE B O 1
ATOM 2069 N N . GLU B 1 64 ? -14.68 22.484 8.82 1 98.38 64 GLU B N 1
ATOM 2070 C CA . GLU B 1 64 ? -14.859 21.797 7.547 1 98.38 64 GLU B CA 1
ATOM 2071 C C . GLU B 1 64 ? -13.523 21.641 6.82 1 98.38 64 GLU B C 1
ATOM 2073 O O . GLU B 1 64 ? -12.766 22.594 6.684 1 98.38 64 GLU B O 1
ATOM 2078 N N . VAL B 1 65 ? -13.203 20.422 6.422 1 98.81 65 VAL B N 1
ATOM 2079 C CA . VAL B 1 65 ? -12.062 20.188 5.539 1 98.81 65 VAL B CA 1
ATOM 2080 C C . VAL B 1 65 ? -12.516 20.266 4.082 1 98.81 65 VAL B C 1
ATOM 2082 O O . VAL B 1 65 ? -13.055 19.297 3.545 1 98.81 65 VAL B O 1
ATOM 2085 N N . CYS B 1 66 ? -12.219 21.344 3.441 1 98.75 66 CYS B N 1
ATOM 2086 C CA . CYS B 1 66 ? -12.758 21.609 2.113 1 98.75 66 CYS B CA 1
ATOM 2087 C C . CYS B 1 66 ? -12.016 20.812 1.05 1 98.75 66 CYS B C 1
ATOM 2089 O O . CYS B 1 66 ? -12.641 20.25 0.143 1 98.75 66 CYS B O 1
ATOM 2091 N N . SER B 1 67 ? -10.734 20.75 1.164 1 98.56 67 SER B N 1
ATOM 2092 C CA . SER B 1 67 ? -9.93 19.984 0.212 1 98.56 67 SER B CA 1
ATOM 2093 C C . SER B 1 67 ? -8.586 19.578 0.82 1 98.56 67 SER B C 1
ATOM 2095 O O . SER B 1 67 ? -8.078 20.266 1.717 1 98.56 67 SER B O 1
ATOM 2097 N N . VAL B 1 68 ? -8.094 18.5 0.386 1 98.62 68 VAL B N 1
ATOM 2098 C CA . VAL B 1 68 ? -6.766 18 0.726 1 98.62 68 VAL B CA 1
ATOM 2099 C C . VAL B 1 68 ? -6.047 17.547 -0.542 1 98.62 68 VAL B C 1
ATOM 2101 O O . VAL B 1 68 ? -6.555 16.703 -1.284 1 98.62 68 VAL B O 1
ATOM 2104 N N . GLU B 1 69 ? -4.953 18.125 -0.826 1 98.19 69 GLU B N 1
ATOM 2105 C CA . GLU B 1 69 ? -4.059 17.672 -1.891 1 98.19 69 GLU B CA 1
ATOM 2106 C C . GLU B 1 69 ? -2.752 17.125 -1.321 1 98.19 69 GLU B C 1
ATOM 2108 O O . GLU B 1 69 ? -2.211 17.688 -0.359 1 98.19 69 GLU B O 1
ATOM 2113 N N . THR B 1 70 ? -2.307 16.031 -1.821 1 97.5 70 THR B N 1
ATOM 2114 C CA . THR B 1 70 ? -1.071 15.414 -1.348 1 97.5 70 THR B CA 1
ATOM 2115 C C . THR B 1 70 ? -0.131 15.125 -2.514 1 97.5 70 THR B C 1
ATOM 2117 O O . THR B 1 70 ? -0.583 14.812 -3.617 1 97.5 70 THR B O 1
ATOM 2120 N N . TRP B 1 71 ? 1.133 15.266 -2.307 1 96.38 71 TRP B N 1
ATOM 2121 C CA . TRP B 1 71 ? 2.188 14.953 -3.264 1 96.38 71 TRP B CA 1
ATOM 2122 C C . TRP B 1 71 ? 3.252 14.062 -2.631 1 96.38 71 TRP B C 1
ATOM 2124 O O . TRP B 1 71 ? 3.816 14.398 -1.589 1 96.38 71 TRP B O 1
ATOM 2134 N N . LYS B 1 72 ? 3.48 12.93 -3.225 1 94.38 72 LYS B N 1
ATOM 2135 C CA . LYS B 1 72 ? 4.57 12.07 -2.773 1 94.38 72 LYS B CA 1
ATOM 2136 C C . LYS B 1 72 ? 5.875 12.414 -3.492 1 94.38 72 LYS B C 1
ATOM 2138 O O . LYS B 1 72 ? 5.871 12.672 -4.695 1 94.38 72 LYS B O 1
ATOM 2143 N N . GLN B 1 73 ? 6.93 12.508 -2.734 1 92.56 73 GLN B N 1
ATOM 2144 C CA . GLN B 1 73 ? 8.297 12.609 -3.23 1 92.56 73 GLN B CA 1
ATOM 2145 C C . GLN B 1 73 ? 8.539 13.953 -3.914 1 92.56 73 GLN B C 1
ATOM 2147 O O . GLN B 1 73 ? 9.367 14.055 -4.816 1 92.56 73 GLN B O 1
ATOM 2152 N N . TRP B 1 74 ? 7.723 14.961 -3.654 1 93.19 74 TRP B N 1
ATOM 2153 C CA . TRP B 1 74 ? 7.992 16.312 -4.133 1 93.19 74 TRP B CA 1
ATOM 2154 C C . TRP B 1 74 ? 9.32 16.828 -3.594 1 93.19 74 TRP B C 1
ATOM 2156 O O . TRP B 1 74 ? 9.523 16.891 -2.379 1 93.19 74 TRP B O 1
ATOM 2166 N N . GLU B 1 75 ? 10.328 17.094 -4.477 1 93 75 GLU B N 1
ATOM 2167 C CA . GLU B 1 75 ? 11.656 17.547 -4.078 1 93 75 GLU B CA 1
ATOM 2168 C C . GLU B 1 75 ? 12.297 16.578 -3.086 1 93 75 GLU B C 1
ATOM 2170 O O . GLU B 1 75 ? 12.977 17 -2.146 1 93 75 GLU B O 1
ATOM 2175 N N . HIS B 1 76 ? 11.953 15.312 -3.09 1 91.56 76 HIS B N 1
ATOM 2176 C CA . HIS B 1 76 ? 12.516 14.227 -2.293 1 91.56 76 HIS B CA 1
ATOM 2177 C C . HIS B 1 76 ? 11.906 14.203 -0.893 1 91.56 76 HIS B C 1
ATOM 2179 O O . HIS B 1 76 ? 12.367 13.453 -0.027 1 91.56 76 HIS B O 1
ATOM 2185 N N . ILE B 1 77 ? 10.867 15.039 -0.712 1 93.56 77 ILE B N 1
ATOM 2186 C CA . ILE B 1 77 ? 10.078 15 0.517 1 93.56 77 ILE B CA 1
ATOM 2187 C C . ILE B 1 77 ? 9.055 13.867 0.434 1 93.56 77 ILE B C 1
ATOM 2189 O O . ILE B 1 77 ? 8.336 13.742 -0.565 1 93.56 77 ILE B O 1
ATOM 2193 N N . ASP B 1 78 ? 8.984 13.078 1.48 1 93.94 78 ASP B N 1
ATOM 2194 C CA . ASP B 1 78 ? 8.148 11.875 1.44 1 93.94 78 ASP B CA 1
ATOM 2195 C C . ASP B 1 78 ? 6.695 12.234 1.131 1 93.94 78 ASP B C 1
ATOM 2197 O O . ASP B 1 78 ? 6.094 11.664 0.216 1 93.94 78 ASP B O 1
ATOM 2201 N N . LEU B 1 79 ? 6.148 13.156 1.856 1 96.5 79 LEU B N 1
ATOM 2202 C CA . LEU B 1 79 ? 4.766 13.562 1.642 1 96.5 79 LEU B CA 1
ATOM 2203 C C . LEU B 1 79 ? 4.59 15.055 1.931 1 96.5 79 LEU B C 1
ATOM 2205 O O . LEU B 1 79 ? 5.082 15.555 2.941 1 96.5 79 LEU B O 1
ATOM 2209 N N . HIS B 1 80 ? 4.004 15.664 0.984 1 96.31 80 HIS B N 1
ATOM 2210 C CA . HIS B 1 80 ? 3.613 17.078 1.046 1 96.31 80 HIS B CA 1
ATOM 2211 C C . HIS B 1 80 ? 2.104 17.234 0.893 1 96.31 80 HIS B C 1
ATOM 2213 O O . HIS B 1 80 ? 1.489 16.578 0.047 1 96.31 80 HIS B O 1
ATOM 2219 N N . THR B 1 81 ? 1.488 18.078 1.762 1 98.25 81 THR B N 1
ATOM 2220 C CA . THR B 1 81 ? 0.034 18.188 1.727 1 98.25 81 THR B CA 1
ATOM 2221 C C . THR B 1 81 ? -0.4 19.641 1.775 1 98.25 81 THR B C 1
ATOM 2223 O O . THR B 1 81 ? 0.176 20.438 2.516 1 98.25 81 THR B O 1
ATOM 2226 N N . ASN B 1 82 ? -1.375 20.031 0.993 1 98.69 82 ASN B N 1
ATOM 2227 C CA . ASN B 1 82 ? -2.121 21.281 1.115 1 98.69 82 ASN B CA 1
ATOM 2228 C C . ASN B 1 82 ? -3.557 21.031 1.574 1 98.69 82 ASN B C 1
ATOM 2230 O O . ASN B 1 82 ? -4.254 20.188 1.014 1 98.69 82 ASN B O 1
ATOM 2234 N N . ILE B 1 83 ? -3.949 21.781 2.561 1 98.81 83 ILE B N 1
ATOM 2235 C CA . ILE B 1 83 ? -5.273 21.609 3.143 1 98.81 83 ILE B CA 1
ATOM 2236 C C . ILE B 1 83 ? -6.008 22.938 3.182 1 98.81 83 ILE B C 1
ATOM 2238 O O . ILE B 1 83 ? -5.457 23.938 3.648 1 98.81 83 ILE B O 1
ATOM 2242 N N . LYS B 1 84 ? -7.156 22.969 2.672 1 98.81 84 LYS B N 1
ATOM 2243 C CA . LYS B 1 84 ? -8.062 24.109 2.836 1 98.81 84 LYS B CA 1
ATOM 2244 C C . LYS B 1 84 ? -9.133 23.812 3.879 1 98.81 84 LYS B C 1
ATOM 2246 O O . LYS B 1 84 ? -9.93 22.875 3.711 1 98.81 84 LYS B O 1
ATOM 2251 N N . LEU B 1 85 ? -9.141 24.594 4.906 1 98.81 85 LEU B N 1
ATOM 2252 C CA . LEU B 1 85 ? -10.164 24.5 5.941 1 98.81 85 LEU B CA 1
ATOM 2253 C C . LEU B 1 85 ? -11.148 25.656 5.832 1 98.81 85 LEU B C 1
ATOM 2255 O O . LEU B 1 85 ? -10.844 26.688 5.211 1 98.81 85 LEU B O 1
ATOM 2259 N N . SER B 1 86 ? -12.32 25.453 6.336 1 98.62 86 SER B N 1
ATOM 2260 C CA . SER B 1 86 ? -13.281 26.516 6.629 1 98.62 86 SER B CA 1
ATOM 2261 C C . SER B 1 86 ? -13.625 26.562 8.117 1 98.62 86 SER B C 1
ATOM 2263 O O . SER B 1 86 ? -14.18 25.609 8.656 1 98.62 86 SER B O 1
ATOM 2265 N N . ILE B 1 87 ? -13.242 27.609 8.758 1 96.69 87 ILE B N 1
ATOM 2266 C CA . ILE B 1 87 ? -13.492 27.812 10.18 1 96.69 87 ILE B CA 1
ATOM 2267 C C . ILE B 1 87 ? -14.438 29 10.367 1 96.69 87 ILE B C 1
ATOM 2269 O O . ILE B 1 87 ? -14.07 30.141 10.078 1 96.69 87 ILE B O 1
ATOM 2273 N N . ASN B 1 88 ? -15.633 28.734 10.852 1 94.75 88 ASN B N 1
ATOM 2274 C CA . ASN B 1 88 ? -16.672 29.75 10.977 1 94.75 88 ASN B CA 1
ATOM 2275 C C . ASN B 1 88 ? -16.859 30.516 9.672 1 94.75 88 ASN B C 1
ATOM 2277 O O . ASN B 1 88 ? -16.922 31.734 9.664 1 94.75 88 ASN B O 1
ATOM 2281 N N . GLY B 1 89 ? -16.766 29.797 8.539 1 94.38 89 GLY B N 1
ATOM 2282 C CA . GLY B 1 89 ? -17.047 30.344 7.223 1 94.38 89 GLY B CA 1
ATOM 2283 C C . GLY B 1 89 ? -15.852 31.047 6.594 1 94.38 89 GLY B C 1
ATOM 2284 O O . GLY B 1 89 ? -15.945 31.562 5.484 1 94.38 89 GLY B O 1
ATOM 2285 N N . LYS B 1 90 ? -14.727 31.094 7.27 1 97.25 90 LYS B N 1
ATOM 2286 C CA . LYS B 1 90 ? -13.531 31.734 6.746 1 97.25 90 LYS B CA 1
ATOM 2287 C C . LYS B 1 90 ? -12.492 30.703 6.305 1 97.25 90 LYS B C 1
ATOM 2289 O O . LYS B 1 90 ? -12.242 29.734 7.016 1 97.25 90 LYS B O 1
ATOM 2294 N N . PRO B 1 91 ? -11.961 30.938 5.148 1 97.75 91 PRO B N 1
ATOM 2295 C CA . PRO B 1 91 ? -10.953 29.984 4.668 1 97.75 91 PRO B CA 1
ATOM 2296 C C . PRO B 1 91 ? -9.625 30.109 5.41 1 97.75 91 PRO B C 1
ATOM 2298 O O . PRO B 1 91 ? -9.219 31.203 5.773 1 97.75 91 PRO B O 1
ATOM 2301 N N . GLU B 1 92 ? -9.07 29 5.711 1 98.06 92 GLU B N 1
ATOM 2302 C CA . GLU B 1 92 ? -7.723 28.891 6.254 1 98.06 92 GLU B CA 1
ATOM 2303 C C . GLU B 1 92 ? -6.91 27.844 5.516 1 98.06 92 GLU B C 1
ATOM 2305 O O . GLU B 1 92 ? -7.43 26.766 5.184 1 98.06 92 GLU B O 1
ATOM 2310 N N . TRP B 1 93 ? -5.629 28.141 5.199 1 98.62 93 TRP B N 1
ATOM 2311 C CA . TRP B 1 93 ? -4.793 27.25 4.402 1 98.62 93 TRP B CA 1
ATOM 2312 C C . TRP B 1 93 ? -3.635 26.703 5.23 1 98.62 93 TRP B C 1
ATOM 2314 O O . TRP B 1 93 ? -2.969 27.453 5.945 1 98.62 93 TRP B O 1
ATOM 2324 N N . HIS B 1 94 ? -3.479 25.406 5.156 1 98.81 94 HIS B N 1
ATOM 2325 C CA . HIS B 1 94 ? -2.393 24.719 5.844 1 98.81 94 HIS B CA 1
ATOM 2326 C C . HIS B 1 94 ? -1.555 23.891 4.867 1 98.81 94 HIS B C 1
ATOM 2328 O O . HIS B 1 94 ? -2.074 23.391 3.871 1 98.81 94 HIS B O 1
ATOM 2334 N N . ALA B 1 95 ? -0.299 23.812 5.09 1 98.75 95 ALA B N 1
ATOM 2335 C CA . ALA B 1 95 ? 0.607 22.922 4.379 1 98.75 95 ALA B CA 1
ATOM 2336 C C . ALA B 1 95 ? 1.438 22.094 5.355 1 98.75 95 ALA B C 1
ATOM 2338 O O . ALA B 1 95 ? 1.916 22.609 6.367 1 98.75 95 ALA B O 1
ATOM 2339 N N . ILE B 1 96 ? 1.548 20.797 5.094 1 98.75 96 ILE B N 1
ATOM 2340 C CA . ILE B 1 96 ? 2.303 19.906 5.973 1 98.75 96 ILE B CA 1
ATOM 2341 C C . ILE B 1 96 ? 3.461 19.281 5.199 1 98.75 96 ILE B C 1
ATOM 2343 O O . ILE B 1 96 ? 3.268 18.734 4.109 1 98.75 96 ILE B O 1
ATOM 2347 N N . LEU B 1 97 ? 4.652 19.406 5.672 1 98.69 97 LEU B N 1
ATOM 2348 C CA . LEU B 1 97 ? 5.797 18.594 5.273 1 98.69 97 LEU B CA 1
ATOM 2349 C C . LEU B 1 97 ? 5.922 17.359 6.16 1 98.69 97 LEU B C 1
ATOM 2351 O O . LEU B 1 97 ? 6.043 17.484 7.383 1 98.69 97 LEU B O 1
ATOM 2355 N N . ILE B 1 98 ? 5.855 16.188 5.574 1 97.5 98 ILE B N 1
ATOM 2356 C CA . ILE B 1 98 ? 5.895 14.953 6.352 1 97.5 98 ILE B CA 1
ATOM 2357 C C . ILE B 1 98 ? 7.09 14.102 5.922 1 97.5 98 ILE B C 1
ATOM 2359 O O . ILE B 1 98 ? 7.227 13.766 4.742 1 97.5 98 ILE B O 1
ATOM 2363 N N . GLU B 1 99 ? 7.949 13.859 6.887 1 95.88 99 GLU B N 1
ATOM 2364 C CA . GLU B 1 99 ? 9.062 12.922 6.73 1 95.88 99 GLU B CA 1
ATOM 2365 C C . GLU B 1 99 ? 8.828 11.648 7.531 1 95.88 99 GLU B C 1
ATOM 2367 O O . GLU B 1 99 ? 8.359 11.695 8.664 1 95.88 99 GLU B O 1
ATOM 2372 N N . ASN B 1 100 ? 9.07 10.523 6.871 1 92 100 ASN B N 1
ATOM 2373 C CA . ASN B 1 100 ? 8.867 9.234 7.527 1 92 100 ASN B CA 1
ATOM 2374 C C . ASN B 1 100 ? 10.195 8.516 7.781 1 92 100 ASN B C 1
ATOM 2376 O O . ASN B 1 100 ? 11.055 8.477 6.898 1 92 100 ASN B O 1
ATOM 2380 N N . LYS B 1 101 ? 10.344 8.078 9 1 86.31 101 LYS B N 1
ATOM 2381 C CA . LYS B 1 101 ? 11.484 7.254 9.398 1 86.31 101 LYS B CA 1
ATOM 2382 C C . LYS B 1 101 ? 11.023 6.023 10.172 1 86.31 101 LYS B C 1
ATOM 2384 O O . LYS B 1 101 ? 10.992 6.035 11.406 1 86.31 101 LYS B O 1
ATOM 2389 N N . ILE B 1 102 ? 10.578 5.055 9.539 1 77.69 102 ILE B N 1
ATOM 2390 C CA . ILE B 1 102 ? 10.086 3.859 10.219 1 77.69 102 ILE B CA 1
ATOM 2391 C C . ILE B 1 102 ? 11.203 3.238 11.047 1 77.69 102 ILE B C 1
ATOM 2393 O O . ILE B 1 102 ? 11.141 3.223 12.281 1 77.69 102 ILE B O 1
ATOM 2397 N N . TYR B 1 103 ? 12.422 2.771 10.305 1 68.25 103 TYR B N 1
ATOM 2398 C CA . TYR B 1 103 ? 13.438 2.109 11.117 1 68.25 103 TYR B CA 1
ATOM 2399 C C . TYR B 1 103 ? 14.812 2.697 10.859 1 68.25 103 TYR B C 1
ATOM 2401 O O . TYR B 1 103 ? 15.82 2.176 11.344 1 68.25 103 TYR B O 1
ATOM 2409 N N . THR B 1 104 ? 14.773 3.756 10.133 1 67.81 104 THR B N 1
ATOM 2410 C CA . THR B 1 104 ? 16.078 4.312 9.773 1 67.81 104 THR B CA 1
ATOM 2411 C C . THR B 1 104 ? 16.297 5.66 10.453 1 67.81 104 THR B C 1
ATOM 2413 O O . THR B 1 104 ? 15.3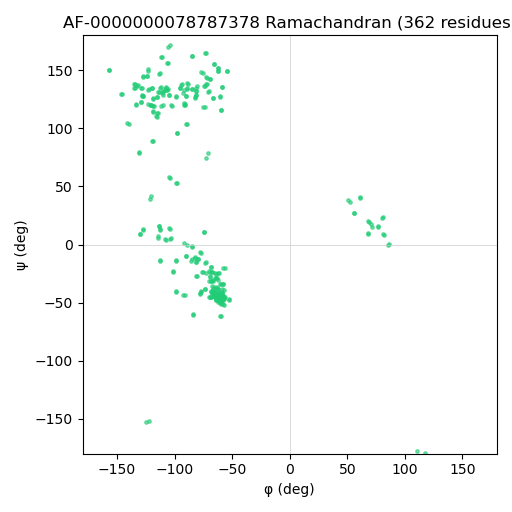28 6.363 10.773 1 67.81 104 THR B O 1
ATOM 2416 N N . PRO B 1 105 ? 17.5 5.898 10.75 1 70.19 105 PRO B N 1
ATOM 2417 C CA . PRO B 1 105 ? 17.812 7.215 11.312 1 70.19 105 PRO B CA 1
ATOM 2418 C C . PRO B 1 105 ? 17.75 8.328 10.273 1 70.19 105 PRO B C 1
ATOM 2420 O O . PRO B 1 105 ? 17.641 8.055 9.078 1 70.19 105 PRO B O 1
ATOM 2423 N N . THR B 1 106 ? 17.719 9.539 10.773 1 75.94 106 THR B N 1
ATOM 2424 C CA . THR B 1 106 ? 17.844 10.688 9.883 1 75.94 106 THR B CA 1
ATOM 2425 C C . THR B 1 106 ? 19.266 10.828 9.367 1 75.94 106 THR B C 1
ATOM 2427 O O . THR B 1 106 ? 20.219 10.352 10 1 75.94 106 THR B O 1
ATOM 2430 N N . HIS B 1 107 ? 19.312 11.258 8.102 1 78.44 107 HIS B N 1
ATOM 2431 C CA . HIS B 1 107 ? 20.625 11.602 7.574 1 78.44 107 HIS B CA 1
ATOM 2432 C C . HIS B 1 107 ? 21.016 13.031 7.934 1 78.44 107 HIS B C 1
ATOM 2434 O O . HIS B 1 107 ? 20.141 13.852 8.234 1 78.44 107 HIS B O 1
ATOM 2440 N N . ASP B 1 108 ? 22.297 13.273 7.812 1 79.31 108 ASP B N 1
ATOM 2441 C CA . ASP B 1 108 ? 22.797 14.586 8.227 1 79.31 108 ASP B CA 1
ATOM 2442 C C . ASP B 1 108 ? 22.141 15.703 7.414 1 79.31 108 ASP B C 1
ATOM 2444 O O . ASP B 1 108 ? 22.109 15.633 6.184 1 79.31 108 ASP B O 1
ATOM 2448 N N . ASP B 1 109 ? 21.594 16.656 8.07 1 91.12 109 ASP B N 1
ATOM 2449 C CA . ASP B 1 109 ? 21.062 17.938 7.594 1 91.12 109 ASP B CA 1
ATOM 2450 C C . ASP B 1 109 ? 19.812 17.734 6.746 1 91.12 109 ASP B C 1
ATOM 2452 O O . ASP B 1 109 ? 19.359 18.672 6.082 1 91.12 109 ASP B O 1
ATOM 2456 N N . GLN B 1 110 ? 19.281 16.547 6.711 1 93.25 110 GLN B N 1
ATOM 2457 C CA . GLN B 1 110 ? 18.125 16.234 5.875 1 93.25 110 GLN B CA 1
ATOM 2458 C C . GLN B 1 110 ? 16.938 17.109 6.246 1 93.25 110 GLN B C 1
ATOM 2460 O O . GLN B 1 110 ? 16.344 17.766 5.383 1 93.25 110 GLN B O 1
ATOM 2465 N N . LEU B 1 111 ? 16.641 17.188 7.48 1 96.06 111 LEU B N 1
ATOM 2466 C CA . LEU B 1 111 ? 15.477 17.938 7.938 1 96.06 111 LEU B CA 1
ATOM 2467 C C . LEU B 1 111 ? 15.672 19.438 7.695 1 96.06 111 LEU B C 1
ATOM 2469 O O . LEU B 1 111 ? 14.734 20.141 7.32 1 96.06 111 LEU B O 1
ATOM 2473 N N . LYS B 1 112 ? 16.906 19.844 7.867 1 96.81 112 LYS B N 1
ATOM 2474 C CA . LYS B 1 112 ? 17.234 21.25 7.613 1 96.81 112 LYS B CA 1
ATOM 2475 C C . LYS B 1 112 ? 16.984 21.609 6.148 1 96.81 112 LYS B C 1
ATOM 2477 O O . LYS B 1 112 ? 16.344 22.625 5.855 1 96.81 112 LYS B O 1
ATOM 2482 N N . ARG B 1 113 ? 17.453 20.797 5.27 1 97 113 ARG B N 1
ATOM 2483 C CA . ARG B 1 113 ? 17.297 21 3.834 1 97 113 ARG B CA 1
ATOM 2484 C C . ARG B 1 113 ? 15.828 21.016 3.438 1 97 113 ARG B C 1
ATOM 2486 O O . ARG B 1 113 ? 15.383 21.891 2.703 1 97 113 ARG B O 1
ATOM 2493 N N . TYR B 1 114 ? 15.086 20.094 3.947 1 97.19 114 TYR B N 1
ATOM 2494 C CA . TYR B 1 114 ? 13.672 19.984 3.604 1 97.19 114 TYR B CA 1
ATOM 2495 C C . TYR B 1 114 ? 12.883 21.188 4.117 1 97.19 114 TYR B C 1
ATOM 2497 O O . TYR B 1 114 ? 11.992 21.688 3.43 1 97.19 114 TYR B O 1
ATOM 2505 N N . ARG B 1 115 ? 13.172 21.594 5.297 1 97.5 115 ARG B N 1
ATOM 2506 C CA . ARG B 1 115 ? 12.508 22.781 5.836 1 97.5 115 ARG B CA 1
ATOM 2507 C C . ARG B 1 115 ? 12.766 24 4.961 1 97.5 115 ARG B C 1
ATOM 2509 O O . ARG B 1 115 ? 11.844 24.75 4.652 1 97.5 115 ARG B O 1
ATOM 2516 N N . GLN B 1 116 ? 14.008 24.125 4.496 1 97.88 116 GLN B N 1
ATOM 2517 C CA . GLN B 1 116 ? 14.367 25.266 3.656 1 97.88 116 GLN B CA 1
ATOM 2518 C C . GLN B 1 116 ? 13.594 25.25 2.34 1 97.88 116 GLN B C 1
ATOM 2520 O O . GLN B 1 116 ? 13.062 26.266 1.905 1 97.88 116 GLN B O 1
ATOM 2525 N N . ILE B 1 117 ? 13.539 24.109 1.725 1 97.88 117 ILE B N 1
ATOM 2526 C CA . ILE B 1 117 ? 12.805 23.938 0.477 1 97.88 117 ILE B CA 1
ATOM 2527 C C . ILE B 1 117 ? 11.336 24.312 0.688 1 97.88 117 ILE B C 1
ATOM 2529 O O . ILE B 1 117 ? 10.758 25.062 -0.107 1 97.88 117 ILE B O 1
ATOM 2533 N N . PHE B 1 118 ? 10.82 23.844 1.766 1 98.06 118 PHE B N 1
ATOM 2534 C CA . PHE B 1 118 ? 9.406 24.031 2.072 1 98.06 118 PHE B CA 1
ATOM 2535 C C . PHE B 1 118 ? 9.117 25.484 2.398 1 98.06 118 PHE B C 1
ATOM 2537 O O . PHE B 1 118 ? 8.164 26.062 1.871 1 98.06 118 PHE B O 1
ATOM 2544 N N . ASP B 1 119 ? 9.906 26.125 3.188 1 98.19 119 ASP B N 1
ATOM 2545 C CA . ASP B 1 119 ? 9.766 27.531 3.531 1 98.19 119 ASP B CA 1
ATOM 2546 C C . ASP B 1 119 ? 9.797 28.406 2.279 1 98.19 119 ASP B C 1
ATOM 2548 O O . ASP B 1 119 ? 8.992 29.328 2.139 1 98.19 119 ASP B O 1
ATOM 2552 N N . GLU B 1 120 ? 10.727 28.062 1.447 1 98.12 120 GLU B N 1
ATOM 2553 C CA . GLU B 1 120 ? 10.875 28.844 0.229 1 98.12 120 GLU B CA 1
ATOM 2554 C C . GLU B 1 120 ? 9.648 28.703 -0.671 1 98.12 120 GLU B C 1
ATOM 2556 O O . GLU B 1 120 ? 9.164 29.688 -1.229 1 98.12 120 GLU B O 1
ATOM 2561 N N . ALA B 1 121 ? 9.125 27.531 -0.79 1 97.44 121 ALA B N 1
ATOM 2562 C CA . ALA B 1 121 ? 7.992 27.25 -1.665 1 97.44 121 ALA B CA 1
ATOM 2563 C C . ALA B 1 121 ? 6.742 27.984 -1.196 1 97.44 121 ALA B C 1
ATOM 2565 O O . ALA B 1 121 ? 5.898 28.375 -2.01 1 97.44 121 ALA B O 1
ATOM 2566 N N . TYR B 1 122 ? 6.633 28.25 0.118 1 97.88 122 TYR B N 1
ATOM 2567 C CA . TYR B 1 122 ? 5.398 28.812 0.654 1 97.88 122 TYR B CA 1
ATOM 2568 C C . TYR B 1 122 ? 5.621 30.234 1.155 1 97.88 122 TYR B C 1
ATOM 2570 O O . TYR B 1 122 ? 4.746 30.812 1.805 1 97.88 122 TYR B O 1
ATOM 2578 N N . LYS B 1 123 ? 6.75 30.812 0.801 1 97.06 123 LYS B N 1
ATOM 2579 C CA . LYS B 1 123 ? 7.164 32.094 1.365 1 97.06 123 LYS B CA 1
ATOM 2580 C C . LYS B 1 123 ? 6.184 33.219 1 1 97.06 123 LYS B C 1
ATOM 2582 O O . LYS B 1 123 ? 5.953 34.125 1.789 1 97.06 123 LYS B O 1
ATOM 2587 N N . ASP B 1 124 ? 5.531 33.094 -0.129 1 95.81 124 ASP B N 1
ATOM 2588 C CA . ASP B 1 124 ? 4.68 34.188 -0.606 1 95.81 124 ASP B CA 1
ATOM 2589 C C . ASP B 1 124 ? 3.203 33.875 -0.385 1 95.81 124 ASP B C 1
ATOM 2591 O O . ASP B 1 124 ? 2.328 34.625 -0.819 1 95.81 124 ASP B O 1
ATOM 2595 N N . GLY B 1 125 ? 2.916 32.719 0.293 1 93.88 125 GLY B N 1
ATOM 2596 C CA . GLY B 1 125 ? 1.536 32.312 0.497 1 93.88 125 GLY B CA 1
ATOM 2597 C C . GLY B 1 125 ? 1.049 32.562 1.915 1 93.88 125 GLY B C 1
ATOM 2598 O O . GLY B 1 125 ? 1.812 33 2.775 1 93.88 125 GLY B O 1
ATOM 2599 N N . ASN B 1 126 ? -0.224 32.375 2.096 1 95.88 126 ASN B N 1
ATOM 2600 C CA . ASN B 1 126 ? -0.863 32.5 3.402 1 95.88 126 ASN B CA 1
ATOM 2601 C C . ASN B 1 126 ? -1.193 31.125 3.975 1 95.88 126 ASN B C 1
ATOM 2603 O O . ASN B 1 126 ? -2.359 30.797 4.215 1 95.88 126 ASN B O 1
ATOM 2607 N N . PHE B 1 127 ? -0.175 30.328 4.109 1 98.25 127 PHE B N 1
ATOM 2608 C CA . PHE B 1 127 ? -0.341 28.969 4.637 1 98.25 127 PHE B CA 1
ATOM 2609 C C . PHE B 1 127 ? 0.227 28.875 6.047 1 98.25 127 PHE B C 1
ATOM 2611 O O . PHE B 1 127 ? 1.286 29.422 6.34 1 98.25 127 PHE B O 1
ATOM 2618 N N . CYS B 1 128 ? -0.505 28.25 6.898 1 98.19 128 CYS B N 1
ATOM 2619 C CA . CYS B 1 128 ? 0.086 27.75 8.133 1 98.19 128 CYS B CA 1
ATOM 2620 C C . CYS B 1 128 ? 0.926 26.5 7.867 1 98.19 128 CYS B C 1
ATOM 2622 O O . CYS B 1 128 ? 0.408 25.484 7.402 1 98.19 128 CYS B O 1
ATOM 2624 N N . LEU B 1 129 ? 2.225 26.594 8.164 1 98.62 129 LEU B N 1
ATOM 2625 C CA . LEU B 1 129 ? 3.135 25.516 7.812 1 98.62 129 LEU B CA 1
ATOM 2626 C C . LEU B 1 129 ? 3.33 24.562 8.984 1 98.62 129 LEU B C 1
ATOM 2628 O O . LEU B 1 129 ? 3.453 25 10.133 1 98.62 129 LEU B O 1
ATOM 2632 N N . HIS B 1 130 ? 3.275 23.297 8.727 1 98.62 130 HIS B N 1
ATOM 2633 C CA . HIS B 1 130 ? 3.504 22.234 9.703 1 98.62 130 HIS B CA 1
ATOM 2634 C C . HIS B 1 130 ? 4.629 21.312 9.258 1 98.62 130 HIS B C 1
ATOM 2636 O O . HIS B 1 130 ? 4.719 20.953 8.086 1 98.62 130 HIS B O 1
ATOM 2642 N N . TYR B 1 131 ? 5.523 21.016 10.141 1 98.56 131 TYR B N 1
ATOM 2643 C CA . TYR B 1 131 ? 6.664 20.141 9.906 1 98.56 131 TYR B CA 1
ATOM 2644 C C . TYR B 1 131 ? 6.605 18.922 10.812 1 98.56 131 TYR B C 1
ATOM 2646 O O . TYR B 1 131 ? 6.695 19.047 12.031 1 98.56 131 TYR B O 1
ATOM 2654 N N . VAL B 1 132 ? 6.535 17.734 10.141 1 97.38 132 VAL B N 1
ATOM 2655 C CA . VAL B 1 132 ? 6.254 16.547 10.914 1 97.38 132 VAL B CA 1
ATOM 2656 C C . VAL B 1 132 ? 7.199 15.414 10.492 1 97.38 132 VAL B C 1
ATOM 2658 O O . VAL B 1 132 ? 7.465 15.234 9.305 1 97.38 132 VAL B O 1
ATOM 2661 N N . LEU B 1 133 ? 7.727 14.758 11.453 1 96.31 133 LEU B N 1
ATOM 2662 C CA . LEU B 1 133 ? 8.414 13.484 11.227 1 96.31 133 LEU B CA 1
ATOM 2663 C C . LEU B 1 133 ? 7.684 12.344 11.914 1 96.31 133 LEU B C 1
ATOM 2665 O O . LEU B 1 133 ? 7.387 12.422 13.109 1 96.31 133 LEU B O 1
ATOM 2669 N N . ILE B 1 134 ? 7.375 11.32 11.188 1 95.06 134 ILE B N 1
ATOM 2670 C CA . ILE B 1 134 ? 6.688 10.156 11.727 1 95.06 134 ILE B CA 1
ATOM 2671 C C . ILE B 1 134 ? 7.676 9 11.883 1 95.06 134 ILE B C 1
ATOM 2673 O O . ILE B 1 134 ? 8.43 8.695 10.953 1 95.06 134 ILE B O 1
ATOM 2677 N N . THR B 1 135 ? 7.691 8.43 13.055 1 91.38 135 THR B N 1
ATOM 2678 C CA . THR B 1 135 ? 8.539 7.266 13.305 1 91.38 135 THR B CA 1
ATOM 2679 C C . THR B 1 135 ? 7.707 6.086 13.797 1 91.38 135 THR B C 1
ATOM 2681 O O . THR B 1 135 ? 6.645 6.277 14.398 1 91.38 135 THR B O 1
ATOM 2684 N N . CYS B 1 136 ? 8.125 4.867 13.531 1 84.12 136 CYS B N 1
ATOM 2685 C CA . CYS B 1 136 ? 7.422 3.676 13.992 1 84.12 136 CYS B CA 1
ATOM 2686 C C . CYS B 1 136 ? 7.961 3.209 15.336 1 84.12 136 CYS B C 1
ATOM 2688 O O . CYS B 1 136 ? 7.457 2.24 15.914 1 84.12 136 CYS B O 1
ATOM 2690 N N . HIS B 1 137 ? 8.875 3.93 15.812 1 80.5 137 HIS B N 1
ATOM 2691 C CA . HIS B 1 137 ? 9.352 3.662 17.156 1 80.5 137 HIS B CA 1
ATOM 2692 C C . HIS B 1 137 ? 8.43 4.281 18.203 1 80.5 137 HIS B C 1
ATOM 2694 O O . HIS B 1 137 ? 8.125 5.477 18.141 1 80.5 137 HIS B O 1
ATOM 2700 N N . GLU B 1 138 ? 8.031 3.455 19.141 1 82.31 138 GLU B N 1
ATOM 2701 C CA . GLU B 1 138 ? 7.184 3.975 20.203 1 82.31 138 GLU B CA 1
ATOM 2702 C C . GLU B 1 138 ? 7.926 5.023 21.031 1 82.31 138 GLU B C 1
ATOM 2704 O O . GLU B 1 138 ? 7.328 6.008 21.469 1 82.31 138 GLU B O 1
ATOM 2709 N N . SER B 1 139 ? 9.203 4.773 21.234 1 84.94 139 SER B N 1
ATOM 2710 C CA . SER B 1 139 ? 10.086 5.695 21.953 1 84.94 139 SER B CA 1
ATOM 2711 C C . SER B 1 139 ? 11.219 6.172 21.047 1 84.94 139 SER B C 1
ATOM 2713 O O . SER B 1 139 ? 12.266 5.531 20.969 1 84.94 139 SER B O 1
ATOM 2715 N N . PRO B 1 140 ? 10.93 7.27 20.359 1 86 140 PRO B N 1
ATOM 2716 C CA . PRO B 1 140 ? 11.992 7.773 19.484 1 86 140 PRO B CA 1
ATOM 2717 C C . PRO B 1 140 ? 13.305 8.008 20.219 1 86 140 PRO B C 1
ATOM 2719 O O . PRO B 1 140 ? 13.305 8.336 21.406 1 86 140 PRO B O 1
ATOM 2722 N N . SER B 1 141 ? 14.352 7.84 19.516 1 86.69 141 SER B N 1
ATOM 2723 C CA . SER B 1 141 ? 15.672 8.055 20.094 1 86.69 141 SER B CA 1
ATOM 2724 C C . SER B 1 141 ? 15.891 9.523 20.453 1 86.69 141 SER B C 1
ATOM 2726 O O . SER B 1 141 ? 15.234 10.406 19.906 1 86.69 141 SER B O 1
ATOM 2728 N N . GLU B 1 142 ? 16.766 9.703 21.391 1 88.62 142 GLU B N 1
ATOM 2729 C CA . GLU B 1 142 ? 17.141 11.062 21.766 1 88.62 142 GLU B CA 1
ATOM 2730 C C . GLU B 1 142 ? 17.672 11.844 20.578 1 88.62 142 GLU B C 1
ATOM 2732 O O . GLU B 1 142 ? 17.375 13.031 20.422 1 88.62 142 GLU B O 1
ATOM 2737 N N . GLN B 1 143 ? 18.391 11.156 19.812 1 88.31 143 GLN B N 1
ATOM 2738 C CA . GLN B 1 143 ? 18.969 11.797 18.641 1 88.31 143 GLN B CA 1
ATOM 2739 C C . GLN B 1 143 ? 17.875 12.281 17.688 1 88.31 143 GLN B C 1
ATOM 2741 O O . GLN B 1 143 ? 17.938 13.406 17.172 1 88.31 143 GLN B O 1
ATOM 2746 N N . LEU B 1 144 ? 16.953 11.461 17.453 1 90.5 144 LEU B N 1
ATOM 2747 C CA . LEU B 1 144 ? 15.852 11.82 16.562 1 90.5 144 LEU B CA 1
ATOM 2748 C C . LEU B 1 144 ? 15.062 13 17.125 1 90.5 144 LEU B C 1
ATOM 2750 O O . LEU B 1 144 ? 14.719 13.922 16.375 1 90.5 144 LEU B O 1
ATOM 2754 N N . ARG B 1 145 ? 14.805 13.008 18.375 1 91.5 145 ARG B N 1
ATOM 2755 C CA . ARG B 1 145 ? 14.086 14.094 19.016 1 91.5 145 ARG B CA 1
ATOM 2756 C C . ARG B 1 145 ? 14.859 15.406 18.922 1 91.5 145 ARG B C 1
ATOM 2758 O O . ARG B 1 145 ? 14.281 16.469 18.672 1 91.5 145 ARG B O 1
ATOM 2765 N N . HIS B 1 146 ? 16.094 15.203 19.156 1 92.88 146 HIS B N 1
ATOM 2766 C CA . HIS B 1 146 ? 16.953 16.375 19.078 1 92.88 146 HIS B CA 1
ATOM 2767 C C . HIS B 1 146 ? 16.969 16.938 17.656 1 92.88 146 HIS B C 1
ATOM 2769 O O . HIS B 1 146 ? 16.828 18.156 17.469 1 92.88 146 HIS B O 1
ATOM 2775 N N . ASP B 1 147 ? 17.156 16.078 16.672 1 92.81 147 ASP B N 1
ATOM 2776 C CA . ASP B 1 147 ? 17.172 16.484 15.281 1 92.81 147 ASP B CA 1
ATOM 2777 C C . ASP B 1 147 ? 15.867 17.203 14.914 1 92.81 147 ASP B C 1
ATOM 2779 O O . ASP B 1 147 ? 15.883 18.25 14.25 1 92.81 147 ASP B O 1
ATOM 2783 N N . CYS B 1 148 ? 14.758 16.672 15.312 1 95.06 148 CYS B N 1
ATOM 2784 C CA . CYS B 1 148 ? 13.453 17.266 15.055 1 95.06 148 CYS B CA 1
ATOM 2785 C C . CYS B 1 148 ? 13.336 18.641 15.727 1 95.06 148 CYS B C 1
ATOM 2787 O O . CYS B 1 148 ? 12.984 19.625 15.078 1 95.06 148 CYS B O 1
ATOM 2789 N N . SER B 1 149 ? 13.688 18.672 16.969 1 95.5 149 SER B N 1
ATOM 2790 C CA . SER B 1 149 ? 13.586 19.922 17.734 1 95.5 149 SER B CA 1
ATOM 2791 C C . SER B 1 149 ? 14.461 21.016 17.125 1 95.5 149 SER B C 1
ATOM 2793 O O . SER B 1 149 ? 14.008 22.141 16.953 1 95.5 149 SER B O 1
ATOM 2795 N N . GLU B 1 150 ? 15.625 20.672 16.766 1 95.62 150 GLU B N 1
ATOM 2796 C CA . GLU B 1 150 ? 16.578 21.641 16.219 1 95.62 150 GLU B CA 1
ATOM 2797 C C . GLU B 1 150 ? 16.078 22.219 14.898 1 95.62 150 GLU B C 1
ATOM 2799 O O . GLU B 1 150 ? 16.406 23.359 14.555 1 95.62 150 GLU B O 1
ATOM 2804 N N . ASN B 1 151 ? 15.258 21.5 14.211 1 96.75 151 ASN B N 1
ATOM 2805 C CA . ASN B 1 151 ? 14.836 21.938 12.883 1 96.75 151 ASN B CA 1
ATOM 2806 C C . ASN B 1 151 ? 13.344 22.266 12.852 1 96.75 151 ASN B C 1
ATOM 2808 O O . ASN B 1 151 ? 12.773 22.484 11.781 1 96.75 151 ASN B O 1
ATOM 2812 N N . GLY B 1 152 ? 12.664 22.234 14.023 1 97 152 GLY B N 1
ATOM 2813 C CA . GLY B 1 152 ? 11.289 22.688 14.141 1 97 152 GLY B CA 1
ATOM 2814 C C . GLY B 1 152 ? 10.281 21.656 13.68 1 97 152 GLY B C 1
ATOM 2815 O O . GLY B 1 152 ? 9.188 22.016 13.227 1 97 152 GLY B O 1
ATOM 2816 N N . PHE B 1 153 ? 10.664 20.406 13.711 1 97.56 153 PHE B N 1
ATOM 2817 C CA . PHE B 1 153 ? 9.758 19.312 13.375 1 97.56 153 PHE B CA 1
ATOM 2818 C C . PHE B 1 153 ? 9.102 18.75 14.633 1 97.56 153 PHE B C 1
ATOM 2820 O O . PHE B 1 153 ? 9.75 18.625 15.672 1 97.56 153 PHE B O 1
ATOM 2827 N N . ILE B 1 154 ? 7.863 18.5 14.531 1 96.31 154 ILE B N 1
ATOM 2828 C CA . ILE B 1 154 ? 7.219 17.688 15.562 1 96.31 154 ILE B CA 1
ATOM 2829 C C . ILE B 1 154 ? 7.465 16.203 15.266 1 96.31 154 ILE B C 1
ATOM 2831 O O . ILE B 1 154 ? 7.246 15.742 14.148 1 96.31 154 ILE B O 1
ATOM 2835 N N . CYS B 1 155 ? 7.965 15.477 16.219 1 94 155 CYS B N 1
ATOM 2836 C CA . CYS B 1 155 ? 8.219 14.047 16.078 1 94 155 CYS B CA 1
ATOM 2837 C C . CYS B 1 155 ? 7.016 13.234 16.547 1 94 155 CYS B C 1
ATOM 2839 O O . CYS B 1 155 ? 6.641 13.297 17.719 1 94 155 CYS B O 1
ATOM 2841 N N . PHE B 1 156 ? 6.473 12.398 15.641 1 93.12 156 PHE B N 1
ATOM 2842 C CA . PHE B 1 156 ? 5.289 11.602 15.938 1 93.12 156 PHE B CA 1
ATOM 2843 C C . PHE B 1 156 ? 5.621 10.117 15.906 1 93.12 156 PHE B C 1
ATOM 2845 O O . PHE B 1 156 ? 5.91 9.562 14.844 1 93.12 156 PHE B O 1
ATOM 2852 N N . PRO B 1 157 ? 5.598 9.484 17.141 1 92.38 157 PRO B N 1
ATOM 2853 C CA . PRO B 1 157 ? 5.406 8.039 17.016 1 92.38 157 PRO B CA 1
ATOM 2854 C C . PRO B 1 157 ? 4.109 7.672 16.297 1 92.38 157 PRO B C 1
ATOM 2856 O O . PRO B 1 157 ? 3.066 8.281 16.547 1 92.38 157 PRO B O 1
ATOM 2859 N N . ILE B 1 158 ? 4.207 6.766 15.438 1 92.5 158 ILE B N 1
ATOM 2860 C CA . ILE B 1 158 ? 3.07 6.461 14.57 1 92.5 158 ILE B CA 1
ATOM 2861 C C . ILE B 1 158 ? 1.863 6.082 15.43 1 92.5 158 ILE B C 1
ATOM 2863 O O . ILE B 1 158 ? 0.722 6.383 15.07 1 92.5 158 ILE B O 1
ATOM 2867 N N . LEU B 1 159 ? 2.006 5.438 16.547 1 91.38 159 LEU B N 1
ATOM 2868 C CA . LEU B 1 159 ? 0.916 5.008 17.422 1 91.38 159 LEU B CA 1
ATOM 2869 C C . LEU B 1 159 ? 0.125 6.207 17.938 1 91.38 159 LEU B C 1
ATOM 2871 O O . LEU B 1 159 ? -1.062 6.086 18.25 1 91.38 159 LEU B O 1
ATOM 2875 N N . ASP B 1 160 ? 0.776 7.352 17.969 1 92.69 160 ASP B N 1
ATOM 2876 C CA . ASP B 1 160 ? 0.113 8.57 18.438 1 92.69 160 ASP B CA 1
ATOM 2877 C C . ASP B 1 160 ? -0.892 9.07 17.391 1 92.69 160 ASP B C 1
ATOM 2879 O O . ASP B 1 160 ? -1.737 9.914 17.703 1 92.69 160 ASP B O 1
ATOM 2883 N N . LEU B 1 161 ? -0.791 8.578 16.172 1 93.88 161 LEU B N 1
ATOM 2884 C CA . LEU B 1 161 ? -1.699 9.008 15.109 1 93.88 161 LEU B CA 1
ATOM 2885 C C . LEU B 1 161 ? -2.938 8.117 15.062 1 93.88 161 LEU B C 1
ATOM 2887 O O . LEU B 1 161 ? -3.928 8.453 14.406 1 93.88 161 LEU B O 1
ATOM 2891 N N . PHE B 1 162 ? -2.9 7.047 15.797 1 91.25 162 PHE B N 1
ATOM 2892 C CA . PHE B 1 162 ? -4.027 6.125 15.773 1 91.25 162 PHE B CA 1
ATOM 2893 C C . PHE B 1 162 ? -5.25 6.75 16.438 1 91.25 162 PHE B C 1
ATOM 2895 O O . PHE B 1 162 ? -5.129 7.426 17.469 1 91.25 162 PHE B O 1
ATOM 2902 N N . PRO B 1 163 ? -6.406 6.418 15.805 1 92.19 163 PRO B N 1
ATOM 2903 C CA . PRO B 1 163 ? -7.617 6.98 16.406 1 92.19 163 PRO B CA 1
ATOM 2904 C C . PRO B 1 163 ? -7.852 6.488 17.828 1 92.19 163 PRO B C 1
ATOM 2906 O O . PRO B 1 163 ? -7.492 5.355 18.156 1 92.19 163 PRO B O 1
ATOM 2909 N N . ASN B 1 164 ? -8.461 7.332 18.625 1 87 164 ASN B N 1
ATOM 2910 C CA . ASN B 1 164 ? -8.719 7.023 20.031 1 87 164 ASN B CA 1
ATOM 2911 C C . ASN B 1 164 ? -9.656 5.828 20.172 1 87 164 ASN B C 1
ATOM 2913 O O . ASN B 1 164 ? -9.445 4.969 21.031 1 87 164 ASN B O 1
ATOM 2917 N N . ASP B 1 165 ? -10.703 5.789 19.391 1 84.81 165 ASP B N 1
ATOM 2918 C CA . ASP B 1 165 ? -11.68 4.707 19.438 1 84.81 165 ASP B CA 1
ATOM 2919 C C . ASP B 1 165 ? -11.406 3.672 18.344 1 84.81 165 ASP B C 1
ATOM 2921 O O . ASP B 1 165 ? -12.312 3.297 17.594 1 84.81 165 ASP B O 1
ATOM 2925 N N . ARG B 1 166 ? -10.266 3.178 18.25 1 80 166 ARG B N 1
ATOM 2926 C CA . ARG B 1 166 ? -9.828 2.332 17.156 1 80 166 ARG B CA 1
ATOM 2927 C C . ARG B 1 166 ? -10.422 0.931 17.266 1 80 166 ARG B C 1
ATOM 2929 O O . ARG B 1 166 ? -10.102 0.05 16.469 1 80 166 ARG B O 1
ATOM 2936 N N . GLY B 1 167 ? -11.328 0.684 18.094 1 83.12 167 GLY B N 1
ATOM 2937 C CA . GLY B 1 167 ? -11.953 -0.625 18.219 1 83.12 167 GLY B CA 1
ATOM 2938 C C . GLY B 1 167 ? -13.086 -0.852 17.25 1 83.12 167 GLY B C 1
ATOM 2939 O O . GLY B 1 167 ? -13.492 -1.992 17 1 83.12 167 GLY B O 1
ATOM 2940 N N . LYS B 1 168 ? -13.531 0.261 16.609 1 91.44 168 LYS B N 1
ATOM 2941 C CA . LYS B 1 168 ? -14.648 0.15 15.68 1 91.44 168 LYS B CA 1
ATOM 2942 C C . LYS B 1 168 ? -14.156 -0.149 14.266 1 91.44 168 LYS B C 1
ATOM 2944 O O . LYS B 1 168 ? -13.148 0.397 13.828 1 91.44 168 LYS B O 1
ATOM 2949 N N . ASP B 1 169 ? -14.859 -1.024 13.602 1 92.44 169 ASP B N 1
ATOM 2950 C CA . ASP B 1 169 ? -14.555 -1.338 12.203 1 92.44 169 ASP B CA 1
ATOM 2951 C C . ASP B 1 169 ? -14.836 -0.137 11.305 1 92.44 169 ASP B C 1
ATOM 2953 O O . ASP B 1 169 ? -15.945 0.392 11.289 1 92.44 169 ASP B O 1
ATOM 2957 N N . SER B 1 170 ? -13.883 0.286 10.531 1 95.75 170 SER B N 1
ATOM 2958 C CA . SER B 1 170 ? -14.016 1.442 9.648 1 95.75 170 SER B CA 1
ATOM 2959 C C . SER B 1 170 ? -14.727 1.066 8.352 1 95.75 170 SER B C 1
ATOM 2961 O O . SER B 1 170 ? -15.086 1.939 7.562 1 95.75 170 SER B O 1
ATOM 2963 N N . GLU B 1 171 ? -14.828 -0.221 8.102 1 93.88 171 GLU B N 1
ATOM 2964 C CA . GLU B 1 171 ? -15.406 -0.774 6.883 1 93.88 171 GLU B CA 1
ATOM 2965 C C . GLU B 1 171 ? -14.5 -0.532 5.68 1 93.88 171 GLU B C 1
ATOM 2967 O O . GLU B 1 171 ? -14.961 -0.542 4.535 1 93.88 171 GLU B O 1
ATOM 2972 N N . SER B 1 172 ? -13.281 -0.237 5.938 1 96.25 172 SER B N 1
ATOM 2973 C CA . SER B 1 172 ? -12.227 -0.107 4.938 1 96.25 172 SER B CA 1
ATOM 2974 C C . SER B 1 172 ? -11.062 -1.039 5.238 1 96.25 172 SER B C 1
ATOM 2976 O O . SER B 1 172 ? -10.406 -0.909 6.277 1 96.25 172 SER B O 1
ATOM 2978 N N . ASP B 1 173 ? -10.773 -1.875 4.344 1 95.69 173 ASP B N 1
ATOM 2979 C CA . ASP B 1 173 ? -9.648 -2.771 4.586 1 95.69 173 ASP B CA 1
ATOM 2980 C C . ASP B 1 173 ? -8.32 -2.01 4.551 1 95.69 173 ASP B C 1
ATOM 2982 O O . ASP B 1 173 ? -7.387 -2.354 5.273 1 95.69 173 ASP B O 1
ATOM 2986 N N . ILE B 1 174 ? -8.266 -0.959 3.744 1 97.5 174 ILE B N 1
ATOM 2987 C CA . ILE B 1 174 ? -7.043 -0.167 3.734 1 97.5 174 ILE B CA 1
ATOM 2988 C C . ILE B 1 174 ? -6.777 0.392 5.133 1 97.5 174 ILE B C 1
ATOM 2990 O O . ILE B 1 174 ? -5.695 0.196 5.691 1 97.5 174 ILE B O 1
ATOM 2994 N N . PHE B 1 175 ? -7.812 1.021 5.68 1 97.5 175 PHE B N 1
ATOM 2995 C CA . PHE B 1 175 ? -7.652 1.646 6.988 1 97.5 175 PHE B CA 1
ATOM 2996 C C . PHE B 1 175 ? -7.434 0.594 8.07 1 97.5 175 PHE B C 1
ATOM 2998 O O . PHE B 1 175 ? -6.535 0.727 8.898 1 97.5 175 PHE B O 1
ATOM 3005 N N . ASN B 1 176 ? -8.211 -0.471 8.039 1 96.25 176 ASN B N 1
ATOM 3006 C CA . ASN B 1 176 ? -8.117 -1.505 9.062 1 96.25 176 ASN B CA 1
ATOM 3007 C C . ASN B 1 176 ? -6.762 -2.203 9.031 1 96.25 176 ASN B C 1
ATOM 3009 O O . ASN B 1 176 ? -6.125 -2.381 10.07 1 96.25 176 ASN B O 1
ATOM 3013 N N . GLU B 1 177 ? -6.312 -2.518 7.883 1 95.38 177 GLU B N 1
ATOM 3014 C CA . GLU B 1 177 ? -5.078 -3.285 7.738 1 95.38 177 GLU B CA 1
ATOM 3015 C C . GLU B 1 177 ? -3.865 -2.467 8.172 1 95.38 177 GLU B C 1
ATOM 3017 O O . GLU B 1 177 ? -2.895 -3.018 8.695 1 95.38 177 GLU B O 1
ATOM 3022 N N . PHE B 1 178 ? -3.975 -1.214 7.973 1 94.69 178 PHE B N 1
ATOM 3023 C CA . PHE B 1 178 ? -2.789 -0.405 8.234 1 94.69 178 PHE B CA 1
ATOM 3024 C C . PHE B 1 178 ? -2.865 0.245 9.609 1 94.69 178 PHE B C 1
ATOM 3026 O O . PHE B 1 178 ? -1.89 0.23 10.359 1 94.69 178 PHE B O 1
ATOM 3033 N N . TRP B 1 179 ? -4.074 0.746 10.008 1 94.56 179 TRP B N 1
ATOM 3034 C CA . TRP B 1 179 ? -4.176 1.597 11.195 1 94.56 179 TRP B CA 1
ATOM 3035 C C . TRP B 1 179 ? -4.688 0.807 12.391 1 94.56 179 TRP B C 1
ATOM 3037 O O . TRP B 1 179 ? -4.434 1.173 13.539 1 94.56 179 TRP B O 1
ATOM 3047 N N . LEU B 1 180 ? -5.379 -0.284 12.117 1 93 180 LEU B N 1
ATOM 3048 C CA . LEU B 1 180 ? -6.066 -0.904 13.242 1 93 180 LEU B CA 1
ATOM 3049 C C . LEU B 1 180 ? -5.461 -2.266 13.57 1 93 180 LEU B C 1
ATOM 3051 O O . LEU B 1 180 ? -5.688 -2.807 14.656 1 93 180 LEU B O 1
ATOM 3055 N N . ARG B 1 181 ? -4.668 -2.795 12.711 1 91.25 181 ARG B N 1
ATOM 3056 C CA . ARG B 1 181 ? -4.094 -4.117 12.922 1 91.25 181 ARG B CA 1
ATOM 3057 C C . ARG B 1 181 ? -2.588 -4.031 13.156 1 91.25 181 ARG B C 1
ATOM 3059 O O . ARG B 1 181 ? -1.952 -3.047 12.773 1 91.25 181 ARG B O 1
ATOM 3066 N N . GLU B 1 182 ? -2.035 -5.039 13.703 1 86.69 182 GLU B N 1
ATOM 3067 C CA . GLU B 1 182 ? -0.619 -5.062 14.055 1 86.69 182 GLU B CA 1
ATOM 3068 C C . GLU B 1 182 ? 0.238 -5.488 12.867 1 86.69 182 GLU B C 1
ATOM 3070 O O . GLU B 1 182 ? -0.113 -6.426 12.141 1 86.69 182 GLU B O 1
ATOM 3075 N N . TRP B 1 183 ? 1.317 -4.703 12.688 1 85.5 183 TRP B N 1
ATOM 3076 C CA . TRP B 1 183 ? 2.293 -5.125 11.688 1 85.5 183 TRP B CA 1
ATOM 3077 C C . TRP B 1 183 ? 3.713 -4.801 12.141 1 85.5 183 TRP B C 1
ATOM 3079 O O . TRP B 1 183 ? 3.912 -3.98 13.039 1 85.5 183 TRP B O 1
#

Nearest PDB structures (foldseek):
  4gyz-assembly7_G  TM=4.597E-01  e=8.384E-02  Mus musculus
  4gyz-assembly2_B  TM=4.070E-01  e=1.141E-01  Mus musculus
  6wan-assembly2_B  TM=3.642E-01  e=8.916E-02  Acinetobacter baumannii
  6wan-assembly6_F  TM=3.465E-01  e=1.290E-01  Acinetobacter baumannii
  4fva-assembly1_A  TM=3.779E-01  e=3.252E-01  Caenorhabditis elegans

Foldseek 3Di:
DFAFPVQDDPDPDRPPVLVVCLVLLQVLLQLCAVVNCPPFPLSNVLSVLLNCVQVVHDDCPQKHWHGKDWDACDVHQGIKMWTWIADPNDIAIAIEGEAEDADDDDDPCVLVVVLVVVCVVCVPDRYHYAAEYEYCDPDDDPVRVVVCVVNVYDYHDPLNSADPPLVDDRVDSSCCSPRNHDD/DFAFPVQDDPDPDRPPVLLVCLVLLQVLLQLCAVVNCPPFPLSNVLSVLLNCVQVVHDPCPQKHWHGKDWDACDVHQGIKMWTWIADPNDIAIAIEGEAEDADDDDDPCVLVVVLVVVCVVCVPDRYHYAAEYEYCDPDDDPVRVVVCVVNVYDYHDPLNSADPPLVDDRVDSSCCSPRNHDD